Protein AF-A0A419KCP1-F1 (afdb_monomer)

Secondary structure (DSSP, 8-state):
-------TT---TTHHHHHHHHHHHHHTTSEEE-TTS-EEE-HHHHHHHHHS-HHHHHHHHHHIIIIIS-GGGGS-TT--S-HHHHHHTHHHHHHHHHHSPBT--EEHHHHHHHHHHHT--S-HHHHHHHHHHHHHHHSSHIIIIIHHHHHHTTSEEEE--TT--HHHHHTTTT--EEEE-HHHHHHHHHHHHTT-

Radius of gyration: 18.04 Å; Cα contacts (8 Å, |Δi|>4): 239; chains: 1; bounding box: 48×43×53 Å

Nearest PDB structures (foldseek):
  8zf0-assembly1_A  TM=4.324E-01  e=1.860E+00  Oryza sativa Japonica Group
  2r6t-assembly1_A  TM=1.951E-01  e=6.730E+00  Limosilactobacillus reuteri
  6m02-assembly1_A  TM=1.368E-01  e=2.405E+00  Homo sapiens

Mean predicted aligned error: 7.16 Å

pLDDT: mean 84.61, std 15.24, range [26.38, 98.38]

Structure (mmCIF, N/CA/C/O backbone):
data_AF-A0A419KCP1-F1
#
_entry.id   AF-A0A419KCP1-F1
#
loop_
_atom_site.group_PDB
_atom_site.id
_atom_site.type_symbol
_atom_site.label_atom_id
_atom_site.label_alt_id
_atom_site.label_comp_id
_atom_site.label_asym_id
_atom_site.label_entity_id
_atom_site.label_seq_id
_atom_site.pdbx_PDB_ins_code
_atom_site.Cartn_x
_atom_site.Cartn_y
_atom_site.Cartn_z
_atom_site.occupancy
_atom_site.B_iso_or_equiv
_atom_site.auth_seq_id
_atom_site.auth_comp_id
_atom_site.auth_asym_id
_atom_site.auth_atom_id
_atom_site.pdbx_PDB_model_num
ATOM 1 N N . SER A 1 1 ? -21.412 22.492 16.381 1.00 34.00 1 SER A N 1
ATOM 2 C CA . SER A 1 1 ? -21.544 22.179 14.945 1.00 34.00 1 SER A CA 1
ATOM 3 C C . SER A 1 1 ? -22.022 20.748 14.845 1.00 34.00 1 SER A C 1
ATOM 5 O O . SER A 1 1 ? -21.367 19.895 15.430 1.00 34.00 1 SER A O 1
ATOM 7 N N . SER A 1 2 ? -23.198 20.516 14.258 1.00 26.38 2 SER A N 1
ATOM 8 C CA . SER A 1 2 ? -23.849 19.196 14.213 1.00 26.38 2 SER A CA 1
ATOM 9 C C . SER A 1 2 ? -22.986 18.171 13.456 1.00 26.38 2 SER A C 1
ATOM 11 O O . SER A 1 2 ? -22.401 18.549 12.438 1.00 26.38 2 SER A O 1
ATOM 13 N N . PRO A 1 3 ? -22.872 16.915 13.920 1.00 42.62 3 PRO A N 1
ATOM 14 C CA . PRO A 1 3 ? -21.999 15.909 13.327 1.00 42.62 3 PRO A CA 1
ATOM 15 C C . PRO A 1 3 ? -22.723 15.111 12.236 1.00 42.62 3 PRO A C 1
ATOM 17 O O . PRO A 1 3 ? -22.854 13.910 12.372 1.00 42.62 3 PRO A O 1
ATOM 20 N N . GLU A 1 4 ? -23.225 15.735 11.172 1.00 49.91 4 GLU A N 1
ATOM 21 C CA . GLU A 1 4 ? -24.033 15.000 10.184 1.00 49.91 4 GLU A CA 1
ATOM 22 C C . GLU A 1 4 ? -24.077 15.742 8.844 1.00 49.91 4 GLU A C 1
ATOM 24 O O . GLU A 1 4 ? -24.856 16.664 8.656 1.00 49.91 4 GLU A O 1
ATOM 29 N N . GLU A 1 5 ? -23.156 15.372 7.953 1.00 30.38 5 GLU A N 1
ATOM 30 C CA . GLU A 1 5 ? -23.352 15.203 6.505 1.00 30.38 5 GLU A CA 1
ATOM 31 C C . GLU A 1 5 ? -21.981 14.862 5.905 1.00 30.38 5 GLU A C 1
ATOM 33 O O . GLU A 1 5 ? -21.154 15.728 5.599 1.00 30.38 5 GLU A O 1
ATOM 38 N N . LEU A 1 6 ? -21.706 13.562 5.766 1.00 36.88 6 LEU A N 1
ATOM 39 C CA . LEU A 1 6 ? -20.617 13.095 4.913 1.00 36.88 6 LEU A CA 1
ATOM 40 C C . LEU A 1 6 ? -20.992 13.465 3.474 1.00 36.88 6 LEU A C 1
ATOM 42 O O . LEU A 1 6 ? -21.770 12.768 2.826 1.00 36.88 6 LEU A O 1
ATOM 46 N N . LYS A 1 7 ? -20.469 14.597 2.990 1.00 34.53 7 LYS A N 1
ATOM 47 C CA . LYS A 1 7 ? -20.564 14.984 1.577 1.00 34.53 7 LYS A CA 1
ATOM 48 C C . LYS A 1 7 ? -20.107 13.800 0.721 1.00 34.53 7 LYS A C 1
ATOM 50 O O . LYS A 1 7 ? -19.030 13.259 0.966 1.00 34.53 7 LYS A O 1
ATOM 55 N N . SER A 1 8 ? -20.894 13.445 -0.297 1.00 40.50 8 SER A N 1
ATOM 56 C CA . SER A 1 8 ? -20.631 12.319 -1.213 1.00 40.50 8 SER A CA 1
ATOM 57 C C . SER A 1 8 ? -19.249 12.373 -1.876 1.00 40.50 8 SER A C 1
ATOM 59 O O . SER A 1 8 ? -18.709 11.345 -2.269 1.00 40.50 8 SER A O 1
ATOM 61 N N . THR A 1 9 ? -18.642 13.558 -1.940 1.00 39.66 9 T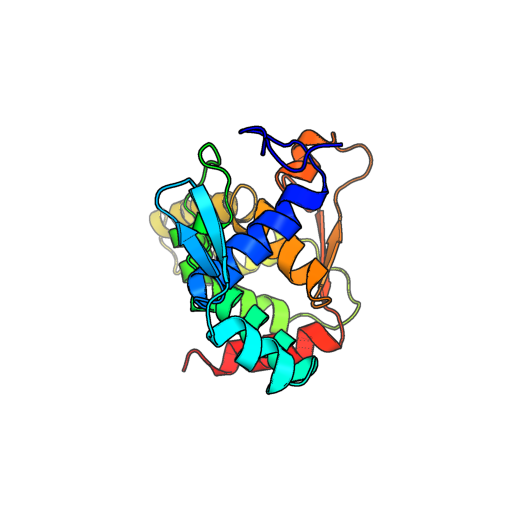HR A N 1
ATOM 62 C CA . THR A 1 9 ? -17.255 13.772 -2.355 1.00 39.66 9 THR A CA 1
ATOM 63 C C . THR A 1 9 ? -16.566 14.748 -1.403 1.00 39.66 9 THR A C 1
ATOM 65 O O . THR A 1 9 ? -16.497 15.958 -1.646 1.00 39.66 9 THR A O 1
ATOM 68 N N . ALA A 1 10 ? -16.050 14.235 -0.287 1.00 38.72 10 ALA A N 1
ATOM 69 C CA . ALA A 1 10 ? -15.116 14.967 0.556 1.00 38.72 10 ALA A CA 1
ATOM 70 C C . ALA A 1 10 ? -13.719 14.913 -0.088 1.00 38.72 10 ALA A C 1
ATOM 72 O O . ALA A 1 10 ? -12.958 13.969 0.111 1.00 38.72 10 ALA A O 1
ATOM 73 N N . ASN A 1 11 ? -13.383 15.945 -0.869 1.00 46.03 11 ASN A N 1
ATOM 74 C CA . ASN A 1 11 ? -12.023 16.231 -1.345 1.00 46.03 11 ASN A CA 1
ATOM 75 C C . ASN A 1 11 ? -11.106 16.602 -0.163 1.00 46.03 11 ASN A C 1
ATOM 77 O O . ASN A 1 11 ? -10.664 17.742 -0.031 1.00 46.03 11 ASN A O 1
ATOM 81 N N . GLN A 1 12 ? -10.854 15.648 0.729 1.00 49.72 12 GLN A N 1
ATOM 82 C CA . GLN A 1 12 ? -9.953 15.793 1.864 1.00 49.72 12 GLN A CA 1
ATOM 83 C C . GLN A 1 12 ? -8.651 15.032 1.571 1.00 49.72 12 GLN A C 1
ATOM 85 O O . GLN A 1 12 ? -8.713 13.898 1.092 1.00 49.72 12 GLN A O 1
ATOM 90 N N . PRO A 1 13 ? -7.467 15.602 1.852 1.00 44.34 13 PRO A N 1
ATOM 91 C CA . PRO A 1 13 ? -6.198 14.863 1.855 1.00 44.34 13 PRO A CA 1
ATOM 92 C C . PRO A 1 13 ? -6.270 13.583 2.708 1.00 44.34 13 PRO A C 1
ATOM 94 O O . PRO A 1 13 ? -5.709 12.555 2.335 1.00 44.34 13 PRO A O 1
ATOM 97 N N . ASP A 1 14 ? -7.069 13.621 3.780 1.00 55.56 14 ASP A N 1
ATOM 98 C CA . ASP A 1 14 ? -7.377 12.488 4.659 1.00 55.56 14 ASP A CA 1
ATOM 99 C C . ASP A 1 14 ? -8.274 11.420 4.020 1.00 55.56 14 ASP A C 1
ATOM 101 O O . ASP A 1 14 ? -8.412 10.334 4.576 1.00 55.56 14 ASP A O 1
ATOM 105 N N . SER A 1 15 ? -8.855 11.664 2.839 1.00 71.38 15 SER A N 1
ATOM 106 C CA . SER A 1 15 ? -9.753 10.706 2.177 1.00 71.38 15 SER A CA 1
ATOM 107 C C . SER A 1 15 ? -9.084 9.357 1.942 1.00 71.38 15 SER A C 1
ATOM 109 O O . SER A 1 15 ? -9.720 8.330 2.133 1.00 71.38 15 SER A O 1
ATOM 111 N N . ARG A 1 16 ? -7.788 9.311 1.602 1.00 78.19 16 ARG A N 1
ATOM 112 C CA . ARG A 1 16 ? -7.095 8.030 1.386 1.00 78.19 16 ARG A CA 1
ATOM 113 C C . ARG A 1 16 ? -6.933 7.234 2.674 1.00 78.19 16 ARG A C 1
ATOM 115 O O . ARG A 1 16 ? -7.189 6.036 2.672 1.00 78.19 16 ARG A O 1
ATOM 122 N N . VAL A 1 17 ? -6.530 7.895 3.758 1.00 83.19 17 VAL A N 1
ATOM 123 C CA . VAL A 1 17 ? -6.331 7.257 5.067 1.00 83.19 17 VAL A CA 1
ATOM 124 C C . VAL A 1 17 ? -7.679 6.837 5.654 1.00 83.19 17 VAL A C 1
ATOM 126 O O . VAL A 1 17 ? -7.831 5.702 6.099 1.00 83.19 17 VAL A O 1
ATOM 129 N N . ILE A 1 18 ? -8.687 7.708 5.576 1.00 83.81 18 ILE A N 1
ATOM 130 C CA . ILE A 1 18 ? -10.057 7.405 6.000 1.00 83.81 18 ILE A CA 1
ATOM 131 C C . ILE A 1 18 ? -10.617 6.232 5.191 1.00 83.81 18 ILE A C 1
ATOM 133 O O . ILE A 1 18 ? -11.138 5.294 5.784 1.00 83.81 18 ILE A O 1
ATOM 137 N N . HIS A 1 19 ? -10.478 6.233 3.861 1.00 84.81 19 HIS A N 1
ATOM 138 C CA . HIS A 1 19 ? -10.962 5.138 3.011 1.00 84.81 19 HIS A CA 1
ATOM 139 C C . HIS A 1 19 ? -10.213 3.833 3.281 1.00 84.81 19 HIS A C 1
ATOM 141 O O . HIS A 1 19 ? -10.837 2.772 3.278 1.00 84.81 19 HIS A O 1
ATOM 147 N N . LEU A 1 20 ? -8.902 3.893 3.534 1.00 90.12 20 LEU A N 1
ATOM 148 C CA . LEU A 1 20 ? -8.116 2.730 3.937 1.00 90.12 20 LEU A CA 1
ATOM 149 C C . LEU A 1 20 ? -8.708 2.128 5.214 1.00 90.12 20 LEU A C 1
ATOM 151 O O . LEU A 1 20 ? -9.163 0.989 5.193 1.00 90.12 20 LEU A O 1
ATOM 155 N N . PHE A 1 21 ? -8.795 2.898 6.300 1.00 89.94 21 PHE A N 1
ATOM 156 C CA . PHE A 1 21 ? -9.289 2.386 7.581 1.00 89.94 21 PHE A CA 1
ATOM 157 C C . PHE A 1 21 ? -10.772 2.027 7.579 1.00 89.94 21 PHE A C 1
ATOM 159 O O . PHE A 1 21 ? -11.163 1.087 8.270 1.00 89.94 21 PHE A O 1
ATOM 166 N N . TYR A 1 22 ? -11.590 2.721 6.790 1.00 90.62 22 TYR A N 1
ATOM 167 C CA . TYR A 1 22 ? -12.979 2.342 6.564 1.00 90.62 22 TYR A CA 1
ATOM 168 C C . TYR A 1 22 ? -13.055 0.939 5.954 1.00 90.62 22 TYR A C 1
ATOM 170 O O . TYR A 1 22 ? -13.720 0.062 6.502 1.00 90.62 22 TYR A O 1
ATOM 178 N N . ASN A 1 23 ? -12.331 0.693 4.860 1.00 92.56 23 ASN A N 1
ATOM 179 C CA . ASN A 1 23 ? -12.356 -0.606 4.193 1.00 92.56 23 ASN A CA 1
ATOM 180 C C . ASN A 1 23 ? -11.737 -1.707 5.060 1.00 92.56 23 ASN A C 1
ATOM 182 O O . ASN A 1 23 ? -12.345 -2.762 5.202 1.00 92.56 23 ASN A O 1
ATOM 186 N N . LEU A 1 24 ? -10.602 -1.451 5.720 1.00 95.00 24 LEU A N 1
ATOM 187 C CA . LEU A 1 24 ? -9.996 -2.419 6.641 1.00 95.00 24 LEU A CA 1
ATOM 188 C C . LEU A 1 24 ? -10.921 -2.739 7.817 1.00 95.00 24 LEU A C 1
ATOM 190 O O . LEU A 1 24 ? -11.121 -3.905 8.150 1.00 95.00 24 LEU A O 1
ATOM 194 N N . GLY A 1 25 ? -11.525 -1.716 8.425 1.00 93.56 25 GLY A N 1
ATOM 195 C CA . GLY A 1 25 ? -12.466 -1.893 9.526 1.00 93.56 25 GLY A CA 1
ATOM 196 C C . GLY A 1 25 ? -13.707 -2.675 9.107 1.00 93.56 25 GLY A C 1
ATOM 197 O O . GLY A 1 25 ? -14.177 -3.512 9.878 1.00 93.56 25 GLY A O 1
ATOM 198 N N . ARG A 1 26 ? -14.188 -2.475 7.876 1.00 92.75 26 ARG A N 1
ATOM 199 C CA . ARG A 1 26 ? -15.292 -3.248 7.302 1.00 92.75 26 ARG A CA 1
ATOM 200 C C . ARG A 1 26 ? -14.898 -4.705 7.043 1.00 92.75 26 ARG A C 1
ATOM 202 O O . ARG A 1 26 ? -15.634 -5.589 7.468 1.00 92.75 26 ARG A O 1
ATOM 209 N N . THR A 1 27 ? -13.742 -4.961 6.426 1.00 94.88 27 THR A N 1
ATOM 210 C CA . THR A 1 27 ? -13.215 -6.321 6.182 1.00 94.88 27 THR A CA 1
ATOM 211 C C . THR A 1 27 ? -13.034 -7.096 7.487 1.00 94.88 27 THR A C 1
ATOM 213 O O . THR A 1 27 ? -13.448 -8.246 7.600 1.00 94.88 27 THR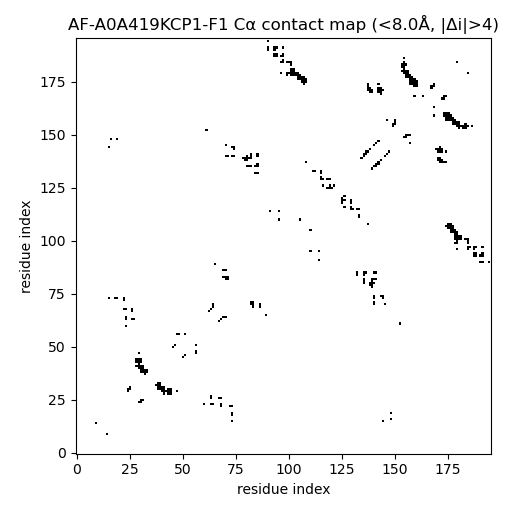 A O 1
ATOM 216 N N . LEU A 1 28 ? -12.481 -6.447 8.511 1.00 95.50 28 LEU A N 1
ATOM 217 C CA . LEU A 1 28 ? -12.257 -7.043 9.831 1.00 95.50 28 LEU A CA 1
ATOM 218 C C . LEU A 1 28 ? -13.546 -7.175 10.668 1.00 95.50 28 LEU A C 1
ATOM 220 O O . LEU A 1 28 ? -13.546 -7.816 11.728 1.00 95.50 28 LEU A O 1
ATOM 224 N N . GLY A 1 29 ? -14.647 -6.570 10.211 1.00 94.94 29 GLY A N 1
ATOM 225 C CA . GLY A 1 29 ? -15.916 -6.525 10.929 1.00 94.94 29 GLY A CA 1
ATOM 226 C C . GLY A 1 29 ? -15.836 -5.729 12.231 1.00 94.94 29 GLY A C 1
ATOM 227 O O . GLY A 1 29 ? -16.499 -6.091 13.200 1.00 94.94 29 GLY A O 1
ATOM 228 N N . LEU A 1 30 ? -15.006 -4.682 12.291 1.00 94.75 30 LEU A N 1
ATOM 229 C CA . LEU A 1 30 ? -14.882 -3.785 13.452 1.00 94.75 30 LEU A CA 1
ATOM 230 C C . LEU A 1 30 ? -16.103 -2.868 13.601 1.00 94.75 30 LEU A C 1
ATOM 232 O O . LEU A 1 30 ? -16.427 -2.430 14.703 1.00 94.75 30 LEU A O 1
ATOM 236 N N . PHE A 1 31 ? -16.791 -2.594 12.498 1.00 93.62 31 PHE A N 1
ATOM 237 C CA . PHE A 1 31 ? -18.059 -1.877 12.470 1.00 93.62 31 PHE A CA 1
ATOM 238 C C . PHE A 1 31 ? -18.977 -2.468 11.394 1.00 93.62 31 PHE A C 1
ATOM 240 O O . PHE A 1 31 ? -18.522 -3.170 10.487 1.00 93.62 31 PHE A O 1
ATOM 247 N N . ILE A 1 32 ? -20.261 -2.144 11.483 1.00 91.38 32 ILE A N 1
ATOM 248 C CA . ILE A 1 32 ? -21.263 -2.354 10.438 1.00 91.38 32 ILE A CA 1
ATOM 249 C C . ILE A 1 32 ? -21.850 -1.004 10.017 1.00 91.38 32 ILE A C 1
ATOM 251 O O . ILE A 1 32 ? -21.784 -0.023 10.759 1.00 91.38 32 ILE A O 1
ATOM 255 N N . VAL A 1 33 ? -22.399 -0.948 8.806 1.00 87.38 33 VAL A N 1
ATOM 256 C CA . VAL A 1 33 ? -23.203 0.190 8.352 1.00 87.38 33 VAL A CA 1
ATOM 257 C C . VAL A 1 33 ? -24.660 -0.192 8.569 1.00 87.38 33 VAL A C 1
ATOM 259 O O . VAL A 1 33 ? -25.116 -1.183 8.000 1.00 87.38 33 VAL A O 1
ATOM 262 N N . SER A 1 34 ? -25.355 0.552 9.424 1.00 86.38 34 SER A N 1
ATOM 263 C CA . SER A 1 34 ? -26.770 0.321 9.710 1.00 86.38 34 SER A CA 1
ATOM 264 C C . SER A 1 34 ? -27.643 0.630 8.491 1.00 86.38 34 SER A C 1
ATOM 266 O O . SER A 1 34 ? -27.220 1.305 7.548 1.00 86.38 34 SER A O 1
ATOM 268 N N . GLU A 1 35 ? -28.912 0.228 8.546 1.00 85.19 35 GLU A N 1
ATOM 269 C CA . GLU A 1 35 ? -29.916 0.598 7.537 1.00 85.19 35 GLU A CA 1
ATOM 270 C C . GLU A 1 35 ? -30.103 2.121 7.400 1.00 85.19 35 GLU A C 1
ATOM 272 O O . GLU A 1 35 ? -30.586 2.603 6.378 1.00 85.19 35 GLU A O 1
ATOM 277 N N . ARG A 1 36 ? -29.693 2.898 8.412 1.00 88.69 36 ARG A N 1
ATOM 278 C CA . ARG A 1 36 ? -29.745 4.368 8.417 1.00 88.69 36 ARG A CA 1
ATOM 279 C C . ARG A 1 36 ? -28.453 5.018 7.916 1.00 88.69 36 ARG A C 1
ATOM 281 O O . ARG A 1 36 ? -28.281 6.220 8.088 1.00 88.69 36 ARG A O 1
ATOM 288 N N . ASN A 1 37 ? -27.541 4.246 7.319 1.00 79.44 37 ASN A N 1
ATOM 289 C CA . ASN A 1 37 ? -26.208 4.690 6.897 1.00 79.44 37 ASN A CA 1
ATOM 290 C C . ASN A 1 37 ? -25.341 5.246 8.042 1.00 79.44 37 ASN A C 1
ATOM 292 O O . ASN A 1 37 ? -24.468 6.084 7.818 1.00 79.44 37 ASN A O 1
ATOM 296 N N . THR A 1 38 ? -25.548 4.765 9.270 1.00 84.00 38 THR A N 1
ATOM 297 C CA . THR A 1 38 ? -24.703 5.116 10.421 1.00 84.00 38 THR A CA 1
ATOM 298 C C . THR A 1 38 ? -23.673 4.025 10.688 1.00 84.00 38 THR A C 1
ATOM 300 O O . THR A 1 38 ? -23.929 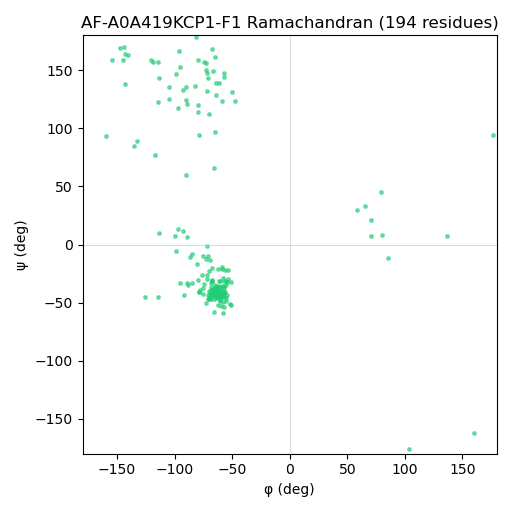2.842 10.465 1.00 84.00 38 THR A O 1
ATOM 303 N N . LEU A 1 39 ? -22.493 4.421 11.168 1.00 87.12 39 LEU A N 1
ATOM 304 C CA . LEU A 1 39 ? -21.463 3.481 11.606 1.00 87.12 39 LEU A CA 1
ATOM 305 C C . LEU A 1 39 ? -21.790 2.970 13.007 1.00 87.12 39 LEU A C 1
ATOM 307 O O . LEU A 1 39 ? -21.831 3.749 13.959 1.00 87.12 39 LEU A O 1
ATOM 311 N N . GLU A 1 40 ? -21.970 1.661 13.138 1.00 92.19 40 GLU A N 1
ATOM 312 C CA . GLU A 1 40 ? -22.183 0.992 14.420 1.00 92.19 40 GLU A CA 1
ATOM 313 C C . GLU A 1 40 ? -21.003 0.070 14.713 1.00 92.19 40 GLU A C 1
ATOM 315 O O . GLU A 1 40 ? -20.660 -0.807 13.920 1.00 92.19 40 GLU A O 1
ATOM 320 N N . VAL A 1 41 ? -20.341 0.281 15.849 1.00 91.75 41 VAL A N 1
ATOM 321 C CA . VAL A 1 41 ? -19.201 -0.546 16.252 1.00 91.75 41 VAL A CA 1
ATOM 322 C C . VAL A 1 41 ? -19.650 -1.946 16.657 1.00 91.75 41 VAL A C 1
ATOM 324 O O . VAL A 1 41 ? -20.683 -2.124 17.299 1.00 91.75 41 VAL A O 1
ATOM 327 N N . THR A 1 42 ? -18.846 -2.951 16.325 1.00 93.06 42 THR A N 1
ATOM 328 C CA . THR A 1 42 ? -19.088 -4.329 16.766 1.00 93.06 42 THR A CA 1
ATOM 329 C C . THR A 1 42 ? -18.281 -4.643 18.024 1.00 93.06 42 THR A C 1
ATOM 331 O O . THR A 1 42 ? -17.308 -3.966 18.348 1.00 93.06 42 THR A O 1
ATOM 334 N N . GLN A 1 43 ? -18.594 -5.750 18.700 1.00 92.81 43 GLN A N 1
ATOM 335 C CA . GLN A 1 43 ? -17.754 -6.249 19.799 1.00 92.81 43 GLN A CA 1
ATOM 336 C C . GLN A 1 43 ? -16.305 -6.549 19.367 1.00 92.81 43 GLN A C 1
ATOM 338 O O . GLN A 1 43 ? -15.400 -6.548 20.202 1.00 92.81 43 GLN A O 1
ATOM 343 N N . ARG A 1 44 ? -16.049 -6.762 18.066 1.00 93.25 44 ARG A N 1
ATOM 344 C CA . ARG A 1 44 ? -14.693 -7.010 17.560 1.00 93.25 44 ARG A CA 1
ATOM 345 C C . ARG A 1 44 ? -13.791 -5.790 17.687 1.00 93.25 44 ARG A C 1
ATOM 347 O O . ARG A 1 44 ? -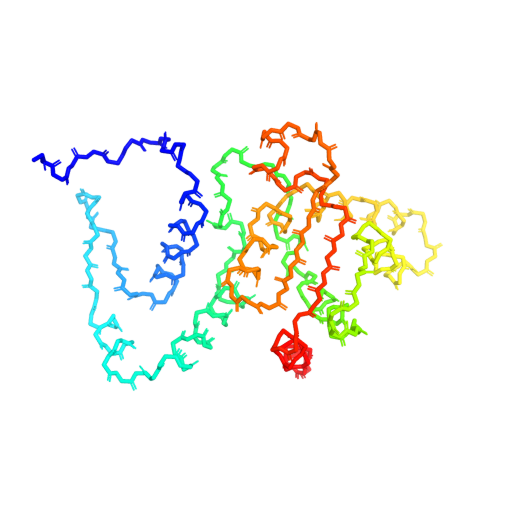12.598 -5.984 17.898 1.00 93.25 44 ARG A O 1
ATOM 354 N N . ILE A 1 45 ? -14.316 -4.560 17.614 1.00 93.31 45 ILE A N 1
ATOM 355 C CA . ILE A 1 45 ? -13.471 -3.369 17.814 1.00 93.31 45 ILE A CA 1
ATOM 356 C C . ILE A 1 45 ? -12.921 -3.306 19.237 1.00 93.31 45 ILE A C 1
ATOM 358 O O . ILE A 1 45 ? -11.786 -2.885 19.445 1.00 93.31 45 ILE A O 1
ATOM 362 N N . GLU A 1 46 ? -13.713 -3.753 20.211 1.00 91.31 46 GLU A N 1
ATOM 363 C CA . GLU A 1 46 ? -13.309 -3.769 21.611 1.00 91.31 46 GLU A CA 1
ATOM 364 C C . GLU A 1 46 ? -12.219 -4.811 21.842 1.00 91.31 46 GLU A C 1
ATOM 366 O O . GLU A 1 46 ? -11.219 -4.499 22.482 1.00 91.31 46 GLU A O 1
ATOM 371 N N . LEU A 1 47 ? -12.359 -6.005 21.259 1.00 92.00 47 LEU A N 1
ATOM 372 C CA . LEU A 1 47 ? -11.312 -7.031 21.282 1.00 92.00 47 LEU A CA 1
ATOM 373 C C . LEU A 1 47 ? -10.037 -6.542 20.586 1.00 92.00 47 LEU A C 1
ATOM 375 O O . LEU A 1 47 ? -8.949 -6.639 21.148 1.00 92.00 47 LEU A O 1
ATOM 379 N N . PHE A 1 48 ? -10.170 -5.940 19.403 1.00 93.88 48 PHE A N 1
ATOM 380 C CA . PHE A 1 48 ? -9.044 -5.374 18.664 1.00 93.88 48 PHE A CA 1
ATOM 381 C C . PHE A 1 48 ? -8.284 -4.333 19.498 1.00 93.88 48 PHE A C 1
ATOM 383 O O . PHE A 1 48 ? -7.060 -4.369 19.558 1.00 93.88 48 PHE A O 1
ATOM 390 N N . LYS A 1 49 ? -8.993 -3.429 20.187 1.00 93.06 49 LYS A N 1
ATOM 391 C CA . LYS A 1 49 ? -8.370 -2.357 20.978 1.00 93.06 49 LYS A CA 1
ATOM 392 C C . LYS A 1 49 ? -7.831 -2.814 22.332 1.00 93.06 49 LYS A C 1
ATOM 394 O O . LYS A 1 49 ? -6.803 -2.302 22.764 1.00 93.06 49 LYS A O 1
ATOM 399 N N . LYS A 1 50 ? -8.542 -3.704 23.031 1.00 93.06 50 LYS A N 1
ATOM 400 C CA . LYS A 1 50 ? -8.214 -4.102 24.412 1.00 93.06 50 LYS A CA 1
ATOM 401 C C . LYS A 1 50 ? -7.260 -5.285 24.482 1.00 93.06 50 LYS A C 1
ATOM 403 O O . LYS A 1 50 ? -6.479 -5.360 25.424 1.00 93.06 50 LYS A O 1
ATOM 408 N N . THR A 1 51 ? -7.352 -6.213 23.533 1.00 93.06 51 THR A N 1
ATOM 409 C CA . THR A 1 51 ? -6.601 -7.474 23.579 1.00 93.06 51 THR A CA 1
ATOM 410 C C . THR A 1 51 ? -5.304 -7.398 22.787 1.00 93.06 51 THR A C 1
ATOM 412 O O . THR A 1 51 ? -4.327 -8.016 23.192 1.00 93.06 51 THR A O 1
ATOM 415 N N . LEU A 1 52 ? -5.271 -6.641 21.687 1.00 95.88 52 LEU A N 1
ATOM 416 C CA . LEU A 1 52 ? -4.084 -6.549 20.841 1.00 95.88 52 LEU A CA 1
ATOM 417 C C . LEU A 1 52 ? -3.203 -5.371 21.253 1.00 95.88 52 LEU A C 1
ATOM 419 O O . LEU A 1 52 ? -3.670 -4.236 21.385 1.00 95.88 52 LEU A O 1
ATOM 423 N N . SER A 1 53 ? -1.905 -5.626 21.373 1.00 96.44 53 SER A N 1
ATOM 424 C CA . SER A 1 53 ? -0.887 -4.582 21.457 1.00 96.44 53 SER A CA 1
ATOM 425 C C . SER A 1 53 ? -0.822 -3.765 20.157 1.00 96.44 53 SER A C 1
ATOM 427 O O . SER A 1 53 ? -1.226 -4.252 19.098 1.00 96.44 53 SER A O 1
ATOM 429 N N . PRO A 1 54 ? -0.235 -2.554 20.163 1.00 94.31 54 PRO A N 1
ATOM 430 C CA . PRO A 1 54 ? -0.085 -1.757 18.942 1.00 94.31 54 PRO A CA 1
ATOM 431 C C . PRO A 1 54 ? 0.631 -2.491 17.796 1.00 94.31 54 PRO A C 1
ATOM 433 O O . PRO A 1 54 ? 0.310 -2.281 16.630 1.00 94.31 54 PRO A O 1
ATOM 436 N N . LYS A 1 55 ? 1.580 -3.383 18.116 1.00 93.25 55 LYS A N 1
ATOM 437 C CA . LYS A 1 55 ? 2.282 -4.200 17.114 1.00 93.25 55 LYS A CA 1
ATOM 438 C C . LYS A 1 55 ? 1.361 -5.244 16.485 1.00 93.25 55 LYS A C 1
ATOM 440 O O . LYS A 1 55 ? 1.402 -5.438 15.278 1.00 93.25 55 LYS A O 1
ATOM 445 N N . GLU A 1 56 ? 0.524 -5.897 17.282 1.00 95.12 56 GLU A N 1
ATOM 446 C CA . GLU A 1 56 ? -0.444 -6.878 16.778 1.00 95.12 56 GLU A CA 1
ATOM 447 C C . GLU A 1 56 ? -1.558 -6.195 15.983 1.00 95.12 56 GLU A C 1
ATOM 449 O O . GLU A 1 56 ? -1.923 -6.675 14.915 1.00 95.12 56 GLU A O 1
ATOM 454 N N . GLN A 1 57 ? -2.034 -5.032 16.439 1.00 95.56 57 GLN A N 1
ATOM 455 C CA . GLN A 1 57 ? -2.979 -4.203 15.684 1.00 95.56 57 GLN A CA 1
ATOM 456 C C . GLN A 1 57 ? -2.412 -3.831 14.312 1.00 95.56 57 GLN A C 1
ATOM 458 O O . GLN A 1 57 ? -3.106 -3.963 13.306 1.00 95.56 57 GLN A O 1
ATOM 463 N N . PHE A 1 58 ? -1.141 -3.419 14.261 1.00 94.94 58 PHE A N 1
ATOM 464 C CA . PHE A 1 58 ? -0.441 -3.151 13.008 1.00 94.94 58 PHE A CA 1
ATOM 465 C C . PHE A 1 58 ? -0.422 -4.382 12.094 1.00 94.94 58 PHE A C 1
ATOM 467 O O . PHE A 1 58 ? -0.792 -4.268 10.929 1.00 94.94 58 PHE A O 1
ATOM 474 N N . VAL A 1 59 ? -0.029 -5.552 12.611 1.00 94.12 59 VAL A N 1
ATOM 475 C CA . VAL A 1 59 ? 0.044 -6.788 11.814 1.00 94.12 59 VAL A CA 1
ATOM 476 C C . VAL A 1 59 ? -1.329 -7.170 11.268 1.00 94.12 59 VAL A C 1
ATOM 478 O O . VAL A 1 59 ? -1.435 -7.474 10.086 1.00 94.12 59 VAL A O 1
ATOM 481 N N . VAL A 1 60 ? -2.380 -7.095 12.087 1.00 95.75 60 VAL A N 1
ATOM 482 C CA . VAL A 1 60 ? -3.757 -7.387 11.658 1.00 95.75 60 VAL A CA 1
ATOM 483 C C . VAL A 1 60 ? -4.218 -6.419 10.569 1.00 95.75 60 VAL A C 1
ATOM 485 O O . VAL A 1 60 ? -4.821 -6.845 9.590 1.00 95.75 60 VAL A O 1
ATOM 488 N N . LEU A 1 61 ? -3.928 -5.124 10.705 1.00 96.25 61 LEU A N 1
ATOM 489 C CA . LEU A 1 61 ? -4.292 -4.125 9.697 1.00 96.25 61 LEU A CA 1
ATOM 490 C C . LEU A 1 61 ? -3.518 -4.316 8.390 1.00 96.25 61 LEU A C 1
ATOM 492 O O . LEU A 1 61 ? -4.103 -4.196 7.314 1.00 96.25 61 LEU A O 1
ATOM 496 N N . LEU A 1 62 ? -2.223 -4.620 8.480 1.00 96.06 62 LEU A N 1
ATOM 497 C CA . LEU A 1 62 ? -1.383 -4.873 7.317 1.00 96.06 62 LEU A CA 1
ATOM 498 C C . LEU A 1 62 ? -1.826 -6.141 6.580 1.00 96.06 62 LEU A C 1
ATOM 500 O O . LEU A 1 62 ? -1.982 -6.110 5.364 1.00 96.06 62 LEU A O 1
ATOM 504 N N . ASP A 1 63 ? -2.064 -7.233 7.305 1.00 95.06 63 ASP A N 1
ATOM 505 C CA . ASP A 1 63 ? -2.537 -8.497 6.735 1.00 95.06 63 ASP A CA 1
ATOM 506 C C . ASP A 1 63 ? -3.931 -8.330 6.111 1.00 95.06 63 ASP A C 1
ATOM 508 O O . ASP A 1 63 ? -4.156 -8.745 4.975 1.00 95.06 63 ASP A O 1
ATOM 512 N N . ALA A 1 64 ? -4.828 -7.591 6.774 1.00 95.94 64 ALA A N 1
ATOM 513 C CA . ALA A 1 64 ? -6.133 -7.256 6.214 1.00 95.94 64 ALA A CA 1
ATOM 514 C C . ALA A 1 64 ? -6.038 -6.415 4.933 1.00 95.94 64 ALA A C 1
ATOM 516 O O . ALA A 1 64 ? -6.855 -6.586 4.029 1.00 95.94 64 ALA A O 1
ATOM 517 N N . MET A 1 65 ? -5.068 -5.501 4.839 1.00 95.56 65 MET A N 1
ATOM 518 C CA . MET A 1 65 ? -4.832 -4.714 3.626 1.00 95.56 65 MET A CA 1
ATOM 519 C C . MET A 1 65 ? -4.244 -5.571 2.505 1.00 95.56 65 MET A C 1
ATOM 521 O O . MET A 1 65 ? -4.640 -5.426 1.349 1.00 95.56 65 MET A O 1
ATOM 525 N N . TRP A 1 66 ? -3.271 -6.419 2.837 1.00 95.00 66 TRP A N 1
ATOM 526 C CA . TRP A 1 66 ? -2.492 -7.158 1.852 1.00 95.00 66 TRP A CA 1
ATOM 527 C C . TRP A 1 66 ? -3.246 -8.371 1.301 1.00 95.00 66 TRP A C 1
ATOM 529 O O . TRP A 1 66 ? -3.209 -8.607 0.095 1.00 95.00 66 TRP A O 1
ATOM 539 N N . ASN A 1 67 ? -3.955 -9.102 2.165 1.00 92.88 67 ASN A N 1
ATOM 540 C CA . ASN A 1 67 ? -4.512 -10.420 1.852 1.00 92.88 67 ASN A CA 1
ATOM 541 C C . ASN A 1 67 ? -6.047 -10.450 1.840 1.00 92.88 67 ASN A C 1
ATOM 543 O O . ASN A 1 67 ? -6.636 -10.997 0.911 1.00 92.88 67 ASN A O 1
ATOM 547 N N . GLU A 1 68 ? -6.700 -9.848 2.836 1.00 94.19 68 GLU A N 1
ATOM 548 C CA . GLU A 1 68 ? -8.149 -10.037 3.041 1.00 94.19 68 GLU A CA 1
ATOM 549 C C . GLU A 1 68 ? -9.014 -9.038 2.260 1.00 94.19 68 GLU A C 1
ATOM 551 O O . GLU A 1 68 ? -10.106 -9.356 1.784 1.00 94.19 68 GLU A O 1
ATOM 556 N N . THR A 1 69 ? -8.543 -7.799 2.117 1.00 94.31 69 THR A N 1
ATOM 557 C CA . THR A 1 69 ? -9.294 -6.741 1.437 1.00 94.31 69 THR A CA 1
ATOM 558 C C . THR A 1 69 ? -8.951 -6.739 -0.043 1.00 94.31 69 THR A C 1
ATOM 560 O O . THR A 1 69 ? -7.795 -6.575 -0.429 1.00 94.31 69 THR A O 1
ATOM 563 N N . ARG A 1 70 ? -9.970 -6.852 -0.902 1.00 92.56 70 ARG A N 1
ATOM 564 C CA . ARG A 1 70 ? -9.792 -6.622 -2.342 1.00 92.56 70 ARG A CA 1
ATOM 565 C C . ARG A 1 70 ? -9.274 -5.207 -2.559 1.00 92.56 70 ARG A C 1
ATOM 567 O O . ARG A 1 70 ? -9.943 -4.255 -2.166 1.00 92.56 70 ARG A O 1
ATOM 574 N N . TRP A 1 71 ? -8.135 -5.054 -3.225 1.00 92.00 71 TRP A N 1
ATOM 575 C CA . TRP A 1 71 ? -7.489 -3.756 -3.410 1.00 92.00 71 TRP A CA 1
ATOM 576 C C . TRP A 1 71 ? -8.412 -2.753 -4.102 1.00 92.00 71 TRP A C 1
ATOM 578 O O . TRP A 1 71 ? -8.453 -1.587 -3.715 1.00 92.00 71 TRP A O 1
ATOM 588 N N . GLY A 1 72 ? -9.238 -3.212 -5.047 1.00 89.50 72 GLY A N 1
ATOM 589 C CA . GLY A 1 72 ? -10.250 -2.381 -5.706 1.00 89.50 72 GLY A CA 1
ATOM 590 C C . GLY A 1 72 ? -11.242 -1.700 -4.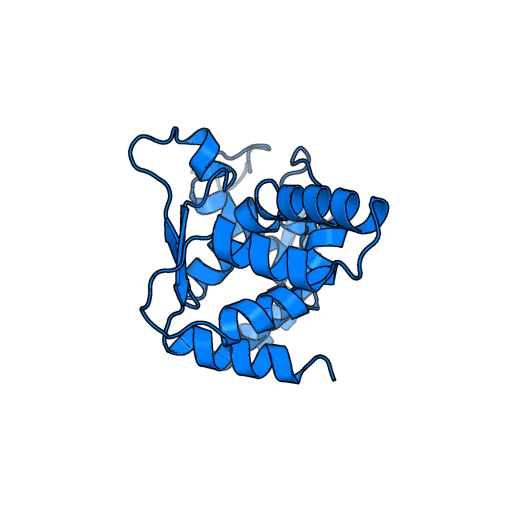751 1.00 89.50 72 GLY A C 1
ATOM 591 O O . GLY A 1 72 ? -11.782 -0.661 -5.102 1.00 89.50 72 GLY A O 1
ATOM 592 N N . ALA A 1 73 ? -11.439 -2.205 -3.527 1.00 89.44 73 ALA A N 1
ATOM 593 C CA . ALA A 1 73 ? -12.276 -1.548 -2.517 1.00 89.44 73 ALA A CA 1
ATOM 594 C C . ALA A 1 73 ? -11.676 -0.224 -2.002 1.00 89.44 73 ALA A C 1
ATOM 596 O O . ALA A 1 73 ? -12.397 0.620 -1.470 1.00 89.44 73 ALA A O 1
ATOM 597 N N . PHE A 1 74 ? -10.364 -0.018 -2.161 1.00 88.50 74 PHE A N 1
ATOM 598 C CA . PHE A 1 74 ? -9.699 1.227 -1.772 1.00 88.50 74 PHE A CA 1
ATOM 599 C C . PHE A 1 74 ? -9.859 2.348 -2.805 1.00 88.50 74 PHE A C 1
ATOM 601 O O . PHE A 1 74 ? -9.592 3.508 -2.476 1.00 88.50 74 PHE A O 1
ATOM 608 N N . LEU A 1 75 ? -10.255 2.014 -4.035 1.00 83.06 75 LEU A N 1
ATOM 609 C CA . LEU A 1 75 ? -10.471 2.974 -5.110 1.00 83.06 75 LEU A CA 1
ATOM 610 C C . LEU A 1 75 ? -11.762 3.776 -4.908 1.00 83.06 75 LEU A C 1
ATOM 612 O O . LEU A 1 75 ? -12.690 3.347 -4.220 1.00 83.06 75 LEU A O 1
ATOM 616 N N . ALA A 1 76 ? -11.822 4.959 -5.518 1.00 74.50 76 ALA A N 1
ATOM 617 C CA . ALA A 1 76 ? -13.089 5.664 -5.664 1.00 74.50 76 ALA A CA 1
ATOM 618 C C . ALA A 1 76 ? -13.955 4.960 -6.734 1.00 74.50 76 ALA A C 1
ATOM 620 O O . ALA A 1 76 ? -13.397 4.305 -7.616 1.00 74.50 76 ALA A O 1
ATOM 621 N N . PRO A 1 77 ? -15.295 5.107 -6.703 1.00 65.19 77 PRO A N 1
ATOM 622 C CA . PRO A 1 77 ? -16.192 4.469 -7.674 1.00 65.19 77 PRO A CA 1
ATOM 623 C C . PRO A 1 77 ? -15.853 4.741 -9.149 1.00 65.19 77 PRO A C 1
ATOM 625 O O . PRO A 1 77 ? -16.086 3.878 -9.987 1.00 65.19 77 PRO A O 1
ATOM 628 N N . ASP A 1 78 ? -15.264 5.902 -9.449 1.00 65.56 78 ASP A N 1
ATOM 629 C CA . ASP A 1 78 ? -14.921 6.331 -10.813 1.00 65.56 78 ASP A CA 1
ATOM 630 C C . ASP A 1 78 ? -13.435 6.118 -11.171 1.00 65.56 78 ASP A C 1
ATOM 632 O O . ASP A 1 78 ? -12.963 6.586 -12.210 1.00 65.56 78 ASP A O 1
ATOM 636 N N . SER A 1 79 ? -12.662 5.445 -10.314 1.00 70.88 79 SER A N 1
ATOM 637 C CA . SER A 1 79 ? -11.257 5.142 -10.596 1.00 70.88 79 SER A CA 1
ATOM 638 C C . SER A 1 79 ? -11.142 4.060 -11.679 1.00 70.88 79 SER A C 1
ATOM 640 O O . SER A 1 79 ? -11.787 3.016 -11.610 1.00 70.88 79 SER A O 1
ATOM 642 N N . GLY A 1 80 ? -10.286 4.299 -12.676 1.00 68.75 80 GLY A N 1
ATOM 643 C CA . GLY A 1 80 ? -10.002 3.341 -13.750 1.00 68.75 80 GLY A CA 1
ATOM 644 C C . GLY A 1 80 ? -8.991 2.246 -13.371 1.00 68.75 80 GLY A C 1
ATOM 645 O O . GLY A 1 80 ? -8.429 2.242 -12.277 1.00 68.75 80 GLY A O 1
ATOM 646 N N . GLY A 1 81 ? -8.732 1.342 -14.322 1.00 77.44 81 GLY A N 1
ATOM 647 C CA . GLY A 1 81 ? -7.739 0.261 -14.220 1.00 77.44 81 GLY A CA 1
ATOM 648 C C . GLY A 1 81 ? -8.337 -1.127 -13.957 1.00 77.44 81 GLY A C 1
ATOM 649 O O . GLY A 1 81 ? -9.559 -1.308 -13.943 1.00 77.44 81 GLY A O 1
ATOM 650 N N . ARG A 1 82 ? -7.461 -2.121 -13.775 1.00 85.25 82 ARG A N 1
ATOM 651 C CA . ARG A 1 82 ? -7.807 -3.515 -13.434 1.00 85.25 82 ARG A CA 1
ATOM 652 C C . ARG A 1 82 ? -7.230 -3.893 -12.060 1.00 85.25 82 ARG A C 1
ATOM 654 O O . ARG A 1 82 ? -6.195 -4.560 -11.981 1.00 85.25 82 ARG A O 1
ATOM 661 N N . PRO A 1 83 ? -7.845 -3.448 -10.944 1.00 88.12 83 PRO A N 1
ATOM 662 C CA . PRO A 1 83 ? -7.302 -3.664 -9.599 1.00 88.12 83 PRO A CA 1
ATOM 663 C C . PRO A 1 83 ? -7.086 -5.143 -9.245 1.00 88.12 83 PRO A C 1
ATOM 665 O O . PRO A 1 83 ? -6.185 -5.465 -8.473 1.00 88.12 83 PRO A O 1
ATOM 668 N N . GLU A 1 84 ? -7.880 -6.042 -9.819 1.00 89.38 84 GLU A N 1
ATOM 669 C CA . GLU A 1 84 ? -7.736 -7.489 -9.688 1.00 89.38 84 GLU A CA 1
ATOM 670 C C . GLU A 1 84 ? -6.423 -8.018 -10.279 1.00 89.38 84 GLU A C 1
ATOM 672 O O . GLU A 1 84 ? -5.809 -8.899 -9.678 1.00 89.38 84 GLU A O 1
ATOM 677 N N . ARG A 1 85 ? -5.952 -7.452 -11.401 1.00 87.75 85 ARG A N 1
ATOM 678 C CA . ARG A 1 85 ? -4.672 -7.831 -12.019 1.00 87.75 85 ARG A CA 1
ATOM 679 C C . ARG A 1 85 ? -3.500 -7.370 -11.160 1.00 87.75 85 ARG A C 1
ATOM 681 O O . ARG A 1 85 ? -2.618 -8.164 -10.853 1.00 87.75 85 ARG A O 1
ATOM 688 N N . ALA A 1 86 ? -3.546 -6.124 -10.686 1.00 88.44 86 ALA A N 1
ATOM 689 C CA . ALA A 1 86 ? -2.532 -5.596 -9.775 1.00 88.44 86 ALA A CA 1
ATOM 690 C C . ALA A 1 86 ? -2.462 -6.395 -8.459 1.00 88.44 86 ALA A C 1
ATOM 692 O O . ALA A 1 86 ? -1.376 -6.701 -7.973 1.00 88.44 86 ALA A O 1
ATOM 693 N N . GLN A 1 87 ? -3.611 -6.784 -7.893 1.00 91.50 87 GLN A N 1
ATOM 694 C CA . GLN A 1 87 ? -3.655 -7.595 -6.672 1.00 91.50 87 GLN A CA 1
ATOM 695 C C . GLN A 1 87 ? -3.146 -9.030 -6.886 1.00 91.50 87 GLN A C 1
ATOM 697 O O . GLN A 1 87 ? -2.558 -9.609 -5.965 1.00 91.50 87 GLN A O 1
ATOM 702 N N . ALA A 1 88 ? -3.355 -9.617 -8.069 1.00 89.94 88 ALA A N 1
ATOM 703 C CA . ALA A 1 88 ? -2.830 -10.944 -8.397 1.00 89.94 88 ALA A CA 1
ATOM 704 C C . ALA A 1 88 ? -1.292 -10.985 -8.327 1.00 89.94 88 ALA A C 1
ATOM 706 O O . ALA A 1 88 ? -0.737 -11.991 -7.906 1.00 89.94 88 ALA A O 1
ATOM 707 N N . MET A 1 89 ? -0.635 -9.863 -8.627 1.00 88.00 89 MET A N 1
ATOM 708 C CA . MET A 1 89 ? 0.822 -9.691 -8.591 1.00 88.00 89 MET A CA 1
ATOM 709 C C . MET A 1 89 ? 1.398 -9.238 -7.245 1.00 88.00 89 MET A C 1
ATOM 711 O O . MET A 1 89 ? 2.584 -8.925 -7.150 1.00 88.00 89 MET A O 1
ATOM 715 N N . ARG A 1 90 ? 0.595 -9.151 -6.178 1.00 91.38 90 ARG A N 1
ATOM 716 C CA . ARG A 1 90 ? 1.091 -8.659 -4.876 1.00 91.38 90 ARG A CA 1
ATOM 717 C C . ARG A 1 90 ? 2.308 -9.448 -4.367 1.00 91.38 90 ARG A C 1
ATOM 719 O O . ARG A 1 90 ? 3.175 -8.868 -3.725 1.00 91.38 90 ARG A O 1
ATOM 726 N N . GLY A 1 91 ? 2.392 -10.731 -4.698 1.00 91.69 91 GLY A N 1
ATOM 727 C CA . GLY A 1 91 ? 3.530 -11.595 -4.423 1.00 91.69 91 GLY A CA 1
ATOM 728 C C . GLY A 1 91 ? 4.824 -11.181 -5.098 1.00 91.69 91 GLY A C 1
ATOM 729 O O . GLY A 1 91 ? 5.853 -10.994 -4.450 1.00 91.69 91 GLY A O 1
ATOM 730 N N . ASP A 1 92 ? 4.753 -10.976 -6.411 1.00 91.00 92 ASP A N 1
ATOM 731 C CA . ASP A 1 92 ? 5.846 -10.452 -7.231 1.00 91.00 92 ASP A CA 1
ATOM 732 C C . ASP A 1 92 ? 6.320 -9.087 -6.718 1.00 91.00 92 ASP A C 1
ATOM 734 O O . ASP A 1 92 ? 7.517 -8.840 -6.597 1.00 91.00 92 ASP A O 1
ATOM 738 N N . VAL A 1 93 ? 5.384 -8.226 -6.314 1.00 91.62 93 VAL A N 1
ATOM 739 C CA . VAL A 1 93 ? 5.695 -6.926 -5.706 1.00 91.62 93 VAL A CA 1
ATOM 740 C C . VAL A 1 93 ? 6.384 -7.082 -4.351 1.00 91.62 93 VAL A C 1
ATOM 742 O O . VAL A 1 93 ? 7.346 -6.368 -4.066 1.00 91.62 93 VAL A O 1
ATOM 745 N N . ALA A 1 94 ? 5.911 -7.998 -3.500 1.00 94.62 94 ALA A N 1
ATOM 746 C CA . ALA A 1 94 ? 6.569 -8.282 -2.228 1.00 94.62 94 ALA A CA 1
ATOM 747 C C . ALA A 1 94 ? 8.000 -8.778 -2.463 1.00 94.62 94 ALA A C 1
ATOM 749 O O . ALA A 1 94 ? 8.906 -8.320 -1.772 1.00 94.62 94 ALA A O 1
ATOM 750 N N . ARG A 1 95 ? 8.214 -9.639 -3.469 1.00 94.44 95 ARG A N 1
ATOM 751 C CA . ARG A 1 95 ? 9.546 -10.102 -3.885 1.00 94.44 95 ARG A CA 1
ATOM 752 C C . ARG A 1 95 ? 10.425 -8.959 -4.371 1.00 94.44 95 ARG A C 1
ATOM 754 O O . ARG A 1 95 ? 11.563 -8.862 -3.921 1.00 94.44 95 ARG A O 1
ATOM 761 N N . LEU A 1 96 ? 9.893 -8.069 -5.206 1.00 94.00 96 LEU A N 1
ATOM 762 C CA . LEU A 1 96 ? 10.606 -6.879 -5.667 1.00 94.00 96 LEU A CA 1
ATOM 763 C C . LEU A 1 96 ? 11.066 -6.020 -4.480 1.00 94.00 96 LEU A C 1
ATOM 765 O O . LEU A 1 96 ? 12.253 -5.743 -4.329 1.00 94.00 96 LEU A O 1
ATOM 769 N N . PHE A 1 97 ? 10.149 -5.656 -3.581 1.00 95.88 97 PHE A N 1
ATOM 770 C CA . PHE A 1 97 ? 10.480 -4.823 -2.420 1.00 95.88 97 PHE A CA 1
ATOM 771 C C . PHE A 1 97 ? 11.380 -5.530 -1.399 1.00 95.88 97 PHE A C 1
ATOM 773 O O . PHE A 1 97 ? 12.200 -4.874 -0.755 1.00 95.88 97 PHE A O 1
ATOM 780 N N . ALA A 1 98 ? 11.265 -6.852 -1.265 1.00 95.56 98 A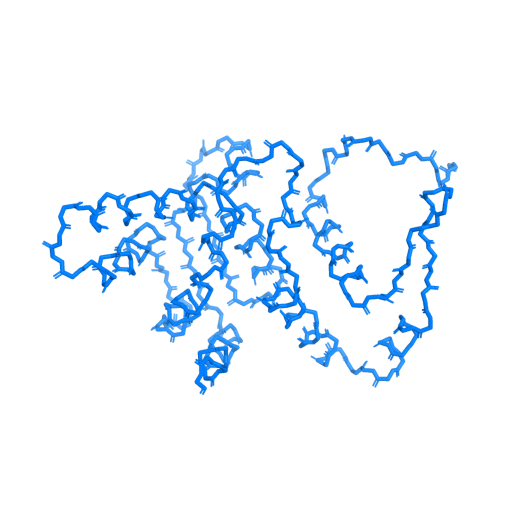LA A N 1
ATOM 781 C CA . ALA A 1 98 ? 12.190 -7.671 -0.488 1.00 95.56 98 ALA A CA 1
ATOM 782 C C . ALA A 1 98 ? 13.570 -7.777 -1.155 1.00 95.56 98 ALA A C 1
ATOM 784 O O . ALA A 1 98 ? 14.549 -8.019 -0.463 1.00 95.56 98 ALA A O 1
ATOM 785 N N . GLY A 1 99 ? 13.693 -7.568 -2.467 1.00 94.94 99 GLY A N 1
ATOM 786 C CA . GLY A 1 99 ? 14.974 -7.509 -3.178 1.00 94.94 99 GLY A CA 1
ATOM 787 C C . GLY A 1 99 ? 15.737 -6.198 -2.965 1.00 94.94 99 GLY A C 1
ATOM 788 O O . GLY A 1 99 ? 16.963 -6.188 -3.004 1.00 94.94 99 GLY A O 1
ATOM 789 N N . CYS A 1 100 ? 15.034 -5.103 -2.671 1.00 96.56 100 CYS A N 1
ATOM 790 C CA . CYS A 1 100 ? 15.638 -3.786 -2.475 1.00 96.56 100 CYS A CA 1
ATOM 791 C C . CYS A 1 100 ? 16.439 -3.672 -1.163 1.00 96.56 100 CYS A C 1
ATOM 793 O O . CYS A 1 100 ? 16.074 -4.226 -0.118 1.00 96.56 100 CYS A O 1
ATOM 795 N N . GLU A 1 101 ? 17.503 -2.875 -1.189 1.00 97.62 101 GLU A N 1
ATOM 796 C CA . GLU A 1 101 ? 18.295 -2.513 -0.018 1.00 97.62 101 GLU A CA 1
ATOM 797 C C . GLU A 1 101 ? 17.642 -1.358 0.765 1.00 97.62 101 GLU A C 1
ATOM 799 O O . GLU A 1 101 ? 17.164 -0.385 0.170 1.00 97.62 101 GLU A O 1
ATOM 804 N N . PRO A 1 102 ? 17.594 -1.425 2.111 1.00 97.75 102 PRO A N 1
ATOM 805 C CA . PRO A 1 102 ? 16.967 -0.376 2.905 1.00 97.75 102 PRO A CA 1
ATOM 806 C C . PRO A 1 102 ? 17.675 0.979 2.787 1.00 97.75 102 PRO A C 1
ATOM 808 O O . PRO A 1 102 ? 18.861 1.093 3.088 1.00 97.75 102 PRO A O 1
ATOM 811 N N . GLY A 1 103 ? 16.915 2.032 2.484 1.00 95.31 103 GLY A N 1
ATOM 812 C CA . GLY A 1 103 ? 17.414 3.407 2.362 1.00 95.31 103 GLY A CA 1
ATOM 813 C C . GLY A 1 103 ? 17.983 3.767 0.988 1.00 95.31 103 GLY A C 1
ATOM 814 O O . GLY A 1 103 ? 18.157 4.954 0.714 1.00 95.31 103 GLY A O 1
ATOM 815 N N . GLU A 1 104 ? 18.200 2.787 0.109 1.00 97.44 104 GLU A N 1
ATOM 816 C CA . GLU A 1 104 ? 18.549 3.042 -1.288 1.00 97.44 104 GLU A CA 1
ATOM 817 C C . GLU A 1 104 ? 17.327 3.558 -2.058 1.00 97.44 104 GLU A C 1
ATOM 819 O O . GLU A 1 104 ? 16.176 3.266 -1.709 1.00 97.44 104 GLU A O 1
ATOM 824 N N . THR A 1 105 ? 17.574 4.379 -3.078 1.00 97.56 105 THR A N 1
ATOM 825 C CA . THR A 1 105 ? 16.520 4.963 -3.918 1.00 97.56 105 THR A CA 1
ATOM 826 C C . THR A 1 105 ? 16.478 4.258 -5.263 1.00 97.56 105 THR A C 1
ATOM 828 O O . THR A 1 105 ? 17.471 4.234 -5.984 1.00 97.56 105 THR A O 1
ATOM 831 N N . TYR A 1 106 ? 15.300 3.756 -5.617 1.00 96.81 106 TYR A N 1
ATOM 832 C CA . TYR A 1 106 ? 15.056 2.998 -6.837 1.00 96.81 106 TYR A CA 1
ATOM 833 C C . TYR A 1 106 ? 14.130 3.759 -7.776 1.00 96.81 106 TYR A C 1
ATOM 835 O O . TYR A 1 106 ? 13.185 4.418 -7.327 1.00 96.81 106 TYR A O 1
ATOM 843 N N . LEU A 1 107 ? 14.375 3.660 -9.083 1.00 94.69 107 LEU A N 1
ATOM 844 C CA . LEU A 1 107 ? 13.518 4.262 -10.099 1.00 94.69 107 LEU A CA 1
ATOM 845 C C . LEU A 1 107 ? 12.298 3.372 -10.328 1.00 94.69 107 LEU A C 1
ATOM 847 O O . LEU A 1 107 ? 12.397 2.264 -10.842 1.00 94.69 107 LEU A O 1
ATOM 851 N N . PHE A 1 108 ? 11.118 3.881 -9.970 1.00 91.81 108 PHE A N 1
ATOM 852 C CA . PHE A 1 108 ? 9.897 3.076 -9.890 1.00 91.81 108 PHE A CA 1
ATOM 853 C C . PHE A 1 108 ? 9.547 2.385 -11.212 1.00 91.81 108 PHE A C 1
ATOM 855 O O . PHE A 1 108 ? 9.166 1.220 -11.226 1.00 91.81 108 PHE A O 1
ATOM 862 N N . LYS A 1 109 ? 9.704 3.100 -12.333 1.00 88.31 109 LYS A N 1
ATOM 863 C CA . LYS A 1 109 ? 9.448 2.535 -13.661 1.00 88.31 109 LYS A CA 1
ATOM 864 C C . LYS A 1 109 ? 10.463 1.469 -14.053 1.00 88.31 109 LYS A C 1
ATOM 866 O O . LYS A 1 109 ? 10.080 0.526 -14.721 1.00 88.31 109 LYS A O 1
ATOM 871 N N . GLU A 1 110 ? 11.730 1.625 -13.685 1.00 91.31 110 GLU A N 1
ATOM 872 C CA . GLU A 1 110 ? 12.778 0.678 -14.080 1.00 91.31 110 GLU A CA 1
ATOM 873 C C . GLU A 1 110 ? 12.603 -0.652 -13.349 1.00 91.31 110 GLU A C 1
ATOM 875 O O . GLU A 1 110 ? 12.540 -1.693 -13.997 1.00 91.31 110 GLU A O 1
ATOM 880 N N . GLU A 1 111 ? 12.381 -0.600 -12.036 1.00 92.06 111 GLU A N 1
ATOM 881 C CA . GLU A 1 111 ? 12.105 -1.784 -11.214 1.00 92.06 111 GLU A CA 1
ATOM 882 C C . GLU A 1 111 ? 10.832 -2.515 -11.659 1.00 92.06 111 GLU A C 1
ATOM 884 O O . GLU A 1 111 ? 10.809 -3.738 -11.794 1.00 92.06 111 GLU A O 1
ATOM 889 N N . LEU A 1 112 ? 9.760 -1.767 -11.946 1.00 87.62 112 LEU A N 1
ATOM 890 C CA . LEU A 1 112 ? 8.516 -2.359 -12.429 1.00 87.62 112 LEU A CA 1
ATOM 891 C C . LEU A 1 112 ? 8.674 -2.949 -13.838 1.00 87.62 112 LEU A C 1
ATOM 893 O O . LEU A 1 112 ? 8.128 -4.016 -14.108 1.00 87.62 112 LEU A O 1
ATOM 897 N N . ASN A 1 113 ? 9.422 -2.284 -14.726 1.00 86.44 113 ASN A N 1
ATOM 898 C CA . ASN A 1 113 ? 9.733 -2.820 -16.052 1.00 86.44 113 ASN A CA 1
ATOM 899 C C . ASN A 1 113 ? 10.491 -4.138 -15.932 1.00 86.44 113 ASN A C 1
ATOM 901 O O . ASN A 1 113 ? 10.146 -5.089 -16.624 1.00 86.44 113 ASN A O 1
ATOM 905 N N . GLN A 1 114 ? 11.499 -4.198 -15.061 1.00 87.00 114 GLN A N 1
ATOM 906 C CA . GLN A 1 114 ? 12.264 -5.416 -14.838 1.00 87.00 114 GLN A CA 1
ATOM 907 C C . GLN A 1 114 ? 11.357 -6.546 -14.338 1.00 87.00 114 GLN A C 1
ATOM 909 O O . GLN A 1 114 ? 11.345 -7.615 -14.946 1.00 87.00 114 GLN A O 1
ATOM 914 N N . LEU A 1 115 ? 10.522 -6.278 -13.328 1.00 86.62 115 LEU A N 1
ATOM 915 C CA . LEU A 1 115 ? 9.547 -7.244 -12.818 1.00 86.62 115 LEU A CA 1
ATOM 916 C C . LEU A 1 115 ? 8.620 -7.768 -13.923 1.00 86.62 115 LEU A C 1
ATOM 918 O O . LEU A 1 115 ? 8.389 -8.968 -14.034 1.00 86.62 115 LEU A O 1
ATOM 922 N N . CYS A 1 116 ? 8.091 -6.874 -14.761 1.00 83.94 116 CYS A N 1
ATOM 923 C CA . CYS A 1 116 ? 7.171 -7.251 -15.831 1.00 83.94 116 CYS A CA 1
ATOM 924 C C . CYS A 1 116 ? 7.879 -8.001 -16.975 1.00 83.94 116 CYS A C 1
ATOM 926 O O . CYS A 1 116 ? 7.251 -8.830 -17.630 1.00 83.94 116 CYS A O 1
ATOM 928 N N . MET A 1 117 ? 9.166 -7.736 -17.223 1.00 82.19 117 MET A N 1
ATOM 929 C CA . MET A 1 117 ? 9.967 -8.446 -18.229 1.00 82.19 117 MET A CA 1
ATOM 930 C C . MET A 1 117 ? 10.361 -9.854 -17.778 1.00 82.19 117 MET A C 1
ATOM 932 O O . MET A 1 117 ? 10.406 -10.754 -18.609 1.00 82.19 117 MET A O 1
ATOM 936 N N . GLU A 1 118 ? 10.596 -10.070 -16.482 1.00 83.62 118 GLU A N 1
ATOM 937 C CA . GLU A 1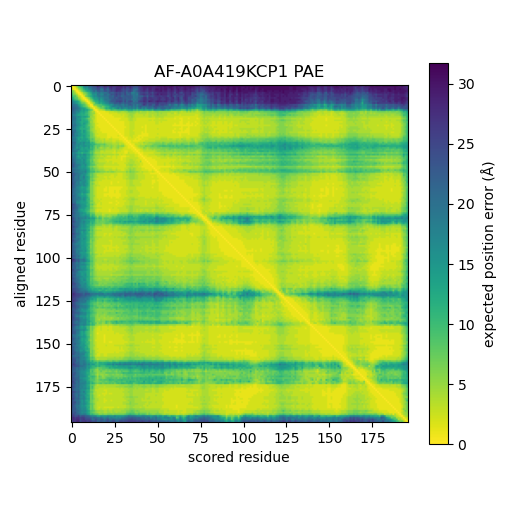 118 ? 10.857 -11.404 -15.916 1.00 83.62 118 GLU A CA 1
ATOM 938 C C . GLU A 1 118 ? 9.668 -12.367 -16.090 1.00 83.62 118 GLU A C 1
ATOM 940 O O . GLU A 1 118 ? 9.846 -13.584 -16.070 1.00 83.62 118 GLU A O 1
ATOM 945 N N . LEU A 1 119 ? 8.462 -11.831 -16.307 1.00 74.69 119 LEU A N 1
ATOM 946 C CA . LEU A 1 119 ? 7.241 -12.600 -16.557 1.00 74.69 119 LEU A CA 1
ATOM 947 C C . LEU A 1 119 ? 7.030 -12.962 -18.037 1.00 74.69 119 LEU A C 1
ATOM 949 O O . LEU A 1 119 ? 6.154 -13.770 -18.338 1.00 74.69 119 LEU A O 1
ATOM 953 N N . VAL A 1 120 ? 7.805 -12.385 -18.962 1.00 79.56 120 VAL A N 1
ATOM 954 C CA . VAL A 1 120 ? 7.690 -12.655 -20.404 1.00 79.56 120 VAL A CA 1
ATOM 955 C C . VAL A 1 120 ? 8.590 -13.834 -20.769 1.00 79.56 120 VAL A C 1
ATOM 957 O O . VAL A 1 120 ? 9.806 -13.766 -20.593 1.00 79.56 120 VAL A O 1
ATOM 960 N N . THR A 1 121 ? 8.020 -14.912 -21.320 1.00 73.81 121 THR A N 1
ATOM 961 C CA . THR A 1 121 ? 8.783 -16.126 -21.677 1.00 73.81 121 THR A CA 1
ATOM 962 C C . THR A 1 121 ? 9.163 -16.211 -23.157 1.00 73.81 121 THR A C 1
ATOM 964 O O . THR A 1 121 ? 9.957 -17.071 -23.542 1.00 73.81 121 THR A O 1
ATOM 967 N N . GLY A 1 122 ? 8.687 -15.270 -23.980 1.00 70.94 122 GLY A N 1
ATOM 968 C CA . GLY A 1 122 ? 9.218 -15.007 -25.323 1.00 70.94 122 GLY A CA 1
ATOM 969 C C . GLY A 1 122 ? 8.172 -14.797 -26.416 1.00 70.94 122 GLY A C 1
ATOM 970 O O . GLY A 1 122 ? 8.547 -14.731 -27.588 1.00 70.94 122 GLY A O 1
ATOM 971 N N . THR A 1 123 ? 6.884 -14.708 -26.076 1.00 79.06 123 THR A N 1
ATOM 972 C CA . THR A 1 123 ? 5.819 -14.464 -27.063 1.00 79.06 123 THR A CA 1
ATOM 973 C C . THR A 1 123 ? 5.451 -12.979 -27.169 1.00 79.06 123 THR A C 1
ATOM 975 O O . THR A 1 123 ? 5.603 -12.211 -26.220 1.00 79.06 123 THR A O 1
ATOM 978 N N . GLU A 1 124 ? 4.963 -12.559 -28.341 1.00 79.19 124 GLU A N 1
ATOM 979 C CA . GLU A 1 124 ? 4.504 -11.180 -28.577 1.00 79.19 124 GLU A CA 1
ATOM 980 C C . GLU A 1 124 ? 3.276 -10.830 -27.715 1.00 79.19 124 GLU A C 1
ATOM 982 O O . GLU A 1 124 ? 3.200 -9.730 -27.169 1.00 79.19 124 GLU A O 1
ATOM 987 N N . ASP A 1 125 ? 2.367 -11.787 -27.512 1.00 82.12 125 ASP A N 1
ATOM 988 C CA . ASP A 1 125 ? 1.179 -11.611 -26.669 1.00 82.12 125 ASP A CA 1
ATOM 989 C C . ASP A 1 125 ? 1.551 -11.375 -25.192 1.00 82.12 125 ASP A C 1
ATOM 991 O O . ASP A 1 125 ? 1.024 -10.456 -24.565 1.00 82.12 125 ASP A O 1
ATOM 995 N N . GLU A 1 126 ? 2.520 -12.121 -24.646 1.00 79.56 126 GLU A N 1
ATOM 996 C CA . GLU A 1 126 ? 3.030 -11.903 -23.280 1.00 79.56 126 GLU A CA 1
ATOM 997 C C . GLU A 1 126 ? 3.671 -10.521 -23.115 1.00 79.56 126 GLU A C 1
ATOM 999 O O . GLU A 1 126 ? 3.549 -9.894 -22.060 1.00 79.56 126 GLU A O 1
ATOM 1004 N N . PHE A 1 127 ? 4.348 -10.023 -24.152 1.00 80.31 127 PHE A N 1
ATOM 1005 C CA . PHE A 1 127 ? 4.928 -8.684 -24.131 1.00 80.31 127 PHE A CA 1
ATOM 1006 C C . PHE A 1 127 ? 3.841 -7.600 -24.075 1.00 80.31 127 PHE A C 1
ATOM 1008 O O . PHE A 1 127 ? 3.943 -6.657 -23.285 1.00 80.31 127 PHE A O 1
ATOM 1015 N N . ILE A 1 128 ? 2.772 -7.744 -24.864 1.00 81.88 128 ILE A N 1
ATOM 1016 C CA . ILE A 1 128 ? 1.625 -6.825 -24.825 1.00 81.88 128 ILE A CA 1
ATOM 1017 C C . ILE A 1 128 ? 0.941 -6.880 -23.453 1.00 81.88 128 ILE A C 1
ATOM 1019 O O . ILE A 1 128 ? 0.657 -5.831 -22.866 1.00 81.88 128 ILE A O 1
ATOM 1023 N N . ASP A 1 129 ? 0.723 -8.076 -22.910 1.00 81.81 129 ASP A N 1
ATOM 1024 C CA . ASP A 1 129 ? 0.126 -8.250 -21.584 1.00 81.81 129 ASP A CA 1
ATOM 1025 C C . ASP A 1 129 ? 0.989 -7.622 -20.478 1.00 81.81 129 ASP A C 1
ATOM 1027 O O . ASP A 1 129 ? 0.459 -6.941 -19.596 1.00 81.81 129 ASP A O 1
ATOM 1031 N N . SER A 1 130 ? 2.314 -7.752 -20.570 1.00 83.25 130 SER A N 1
ATOM 1032 C CA . SER A 1 130 ? 3.288 -7.108 -19.679 1.00 83.25 130 SER A CA 1
ATOM 1033 C C . SER A 1 130 ? 3.190 -5.574 -19.719 1.00 83.25 130 SER A C 1
ATOM 1035 O O . SER A 1 130 ? 3.164 -4.914 -18.675 1.00 83.25 130 SER A O 1
ATOM 1037 N N . MET A 1 131 ? 3.018 -4.979 -20.907 1.00 82.06 131 MET A N 1
ATOM 1038 C CA . MET A 1 131 ? 2.790 -3.533 -21.042 1.00 82.06 131 MET A CA 1
ATOM 1039 C C . MET A 1 131 ? 1.466 -3.078 -20.410 1.00 82.06 131 MET A C 1
ATOM 1041 O O . MET A 1 131 ? 1.416 -2.021 -19.773 1.00 82.06 131 MET A O 1
ATOM 1045 N N . ILE A 1 132 ? 0.390 -3.855 -20.574 1.00 82.69 132 ILE A N 1
ATOM 1046 C CA . ILE A 1 132 ? -0.917 -3.554 -19.965 1.00 82.69 132 ILE A CA 1
ATOM 1047 C C . ILE A 1 132 ? -0.815 -3.627 -18.439 1.00 82.69 132 ILE A C 1
ATOM 1049 O O . ILE A 1 132 ? -1.305 -2.743 -17.735 1.00 82.69 132 ILE A O 1
ATOM 1053 N N . LEU A 1 133 ? -0.135 -4.648 -17.931 1.00 82.06 133 LEU A N 1
ATOM 1054 C CA . LEU A 1 133 ? 0.068 -4.867 -16.506 1.00 82.06 133 LEU A CA 1
ATOM 1055 C C . LEU A 1 133 ? 0.864 -3.729 -15.864 1.00 82.06 133 LEU A C 1
ATOM 1057 O O . LEU A 1 133 ? 0.463 -3.172 -14.843 1.00 82.06 133 LEU A O 1
ATOM 1061 N N . MET A 1 134 ? 1.940 -3.297 -16.517 1.00 83.50 134 MET A N 1
ATOM 1062 C CA . MET A 1 134 ? 2.697 -2.116 -16.115 1.00 83.50 134 MET A CA 1
ATOM 1063 C C . MET A 1 134 ? 1.810 -0.862 -16.047 1.00 83.50 134 MET A C 1
ATOM 1065 O O . MET A 1 134 ? 1.924 -0.070 -15.106 1.00 83.50 134 MET A O 1
ATOM 1069 N N . ALA A 1 135 ? 0.898 -0.683 -17.008 1.00 82.31 135 ALA A N 1
ATOM 1070 C CA . ALA A 1 135 ? -0.051 0.425 -16.981 1.00 82.31 135 ALA A CA 1
ATOM 1071 C C . ALA A 1 135 ? -0.991 0.345 -15.765 1.00 82.31 135 ALA A C 1
ATOM 1073 O O . ALA A 1 135 ? -1.168 1.365 -15.105 1.00 82.31 135 ALA A O 1
ATOM 1074 N N . ASP A 1 136 ? -1.503 -0.839 -15.408 1.00 83.44 136 ASP A N 1
ATOM 1075 C CA . ASP A 1 136 ? -2.346 -1.042 -14.213 1.00 83.44 136 ASP A CA 1
ATOM 1076 C C . ASP A 1 136 ? -1.612 -0.696 -12.898 1.00 83.44 136 ASP A C 1
ATOM 1078 O O . ASP A 1 136 ? -2.221 -0.226 -11.929 1.00 83.44 136 ASP A O 1
ATOM 1082 N N . PHE A 1 137 ? -0.291 -0.892 -12.859 1.00 83.00 137 PHE A N 1
ATOM 1083 C CA . PHE A 1 137 ? 0.554 -0.560 -11.709 1.00 83.00 137 PHE A CA 1
ATOM 1084 C C . PHE A 1 137 ? 0.889 0.932 -11.605 1.00 83.00 137 PHE A C 1
ATOM 1086 O O . PHE A 1 137 ? 0.884 1.493 -10.505 1.00 83.00 137 PHE A O 1
ATOM 1093 N N . ILE A 1 138 ? 1.172 1.583 -12.737 1.00 81.44 138 ILE A N 1
ATOM 1094 C CA . ILE A 1 138 ? 1.516 3.016 -12.801 1.00 81.44 138 ILE A CA 1
ATOM 1095 C C . ILE A 1 138 ? 0.258 3.897 -12.719 1.00 81.44 138 ILE A C 1
ATOM 1097 O O . ILE A 1 138 ? 0.316 5.031 -12.231 1.00 81.44 138 ILE A O 1
ATOM 1101 N N . VAL A 1 139 ? -0.869 3.386 -13.212 1.00 75.75 139 VAL A N 1
ATOM 1102 C CA . VAL A 1 139 ? -2.159 4.067 -13.338 1.00 75.75 139 VAL A CA 1
ATOM 1103 C C . VAL A 1 139 ? -3.229 3.120 -12.802 1.00 75.75 139 VAL A C 1
ATOM 1105 O O . VAL A 1 139 ? -3.807 2.321 -13.531 1.00 75.75 139 VAL A O 1
ATOM 1108 N N . GLY A 1 140 ? -3.493 3.196 -11.501 1.00 83.69 140 GLY A N 1
ATOM 1109 C CA . GLY A 1 140 ? -4.491 2.337 -10.882 1.00 83.69 140 GLY A CA 1
ATOM 1110 C C . GLY A 1 140 ? -4.320 2.214 -9.380 1.00 83.69 140 GLY A C 1
ATOM 1111 O O . GLY A 1 140 ? -3.633 3.009 -8.731 1.00 83.69 140 GLY A O 1
ATOM 1112 N N . VAL A 1 141 ? -4.948 1.180 -8.823 1.00 88.94 141 VAL A N 1
ATOM 1113 C CA . VAL A 1 141 ? -5.021 0.964 -7.374 1.00 88.94 141 VAL A CA 1
ATOM 1114 C C . VAL A 1 141 ? -3.658 0.916 -6.699 1.00 88.94 141 VAL A C 1
ATOM 1116 O O . VAL A 1 141 ? -3.519 1.399 -5.575 1.00 88.94 141 VAL A O 1
ATOM 1119 N N . PHE A 1 142 ? -2.644 0.380 -7.379 1.00 91.31 142 PHE A N 1
ATOM 1120 C CA . PHE A 1 142 ? -1.331 0.216 -6.782 1.00 91.31 142 PHE A CA 1
ATOM 1121 C C . PHE A 1 142 ? -0.674 1.568 -6.486 1.00 91.31 142 PHE A C 1
ATOM 1123 O O . PHE A 1 142 ? -0.410 1.887 -5.325 1.00 91.31 142 PHE A O 1
ATOM 1130 N N . ALA A 1 143 ? -0.489 2.404 -7.509 1.00 89.62 143 ALA A N 1
ATOM 1131 C CA . ALA A 1 143 ? 0.071 3.740 -7.339 1.00 89.62 143 ALA A CA 1
ATOM 1132 C C . ALA A 1 143 ? -0.853 4.680 -6.542 1.00 89.62 143 ALA A C 1
ATOM 1134 O O . ALA A 1 143 ? -0.375 5.481 -5.735 1.00 89.62 143 ALA A O 1
ATOM 1135 N N . GLU A 1 144 ? -2.173 4.596 -6.742 1.00 88.19 144 GLU A N 1
ATOM 1136 C CA . GLU A 1 144 ? -3.128 5.516 -6.112 1.00 88.19 144 GLU A CA 1
ATOM 1137 C C . GLU A 1 144 ? -3.363 5.212 -4.625 1.00 88.19 144 GLU A C 1
ATOM 1139 O O . GLU A 1 144 ? -3.552 6.142 -3.832 1.00 88.19 144 GLU A O 1
ATOM 1144 N N . ARG A 1 145 ? -3.392 3.930 -4.235 1.00 90.06 145 ARG A N 1
ATOM 1145 C CA . ARG A 1 145 ? -3.857 3.493 -2.906 1.00 90.06 145 ARG A CA 1
ATOM 1146 C C . ARG A 1 145 ? -2.840 2.644 -2.159 1.00 90.06 145 ARG A C 1
ATOM 1148 O O . ARG A 1 145 ? -2.595 2.929 -0.989 1.00 90.06 145 ARG A O 1
ATOM 1155 N N . ILE A 1 146 ? -2.219 1.664 -2.814 1.00 93.81 146 ILE A N 1
ATOM 1156 C CA . ILE A 1 146 ? -1.311 0.723 -2.138 1.00 93.81 146 ILE A CA 1
ATOM 1157 C C . ILE A 1 146 ? 0.013 1.391 -1.765 1.00 93.81 146 ILE A C 1
ATOM 1159 O O . ILE A 1 146 ? 0.385 1.363 -0.597 1.00 93.81 146 ILE A O 1
ATOM 1163 N N . MET A 1 147 ? 0.684 2.077 -2.694 1.00 93.88 147 MET A N 1
ATOM 1164 C CA . MET A 1 147 ? 1.929 2.808 -2.411 1.00 93.88 147 MET A CA 1
ATOM 1165 C C . MET A 1 147 ? 1.764 3.830 -1.264 1.00 93.88 147 MET A C 1
ATOM 1167 O O . MET A 1 147 ? 2.548 3.795 -0.310 1.00 93.88 147 MET A O 1
ATOM 1171 N N . PRO A 1 148 ? 0.720 4.691 -1.255 1.00 92.00 148 PRO A N 1
ATOM 1172 C CA . PRO A 1 148 ? 0.411 5.538 -0.103 1.00 92.00 148 PRO A CA 1
ATOM 1173 C C . PRO A 1 148 ? 0.149 4.779 1.198 1.00 92.00 148 PRO A C 1
ATOM 1175 O O . PRO A 1 148 ? 0.596 5.237 2.248 1.00 92.00 148 PRO A O 1
ATOM 1178 N N . ALA A 1 149 ? -0.557 3.646 1.156 1.00 94.19 149 ALA A N 1
ATOM 1179 C CA . ALA A 1 149 ? -0.818 2.847 2.349 1.00 94.19 149 ALA A CA 1
ATOM 1180 C C . ALA A 1 149 ? 0.475 2.234 2.909 1.00 94.19 149 ALA A C 1
ATOM 1182 O O . ALA A 1 149 ? 0.726 2.333 4.107 1.00 94.19 149 ALA A O 1
ATOM 1183 N N . LEU A 1 150 ? 1.349 1.695 2.053 1.00 96.31 150 LEU A N 1
ATOM 1184 C CA . L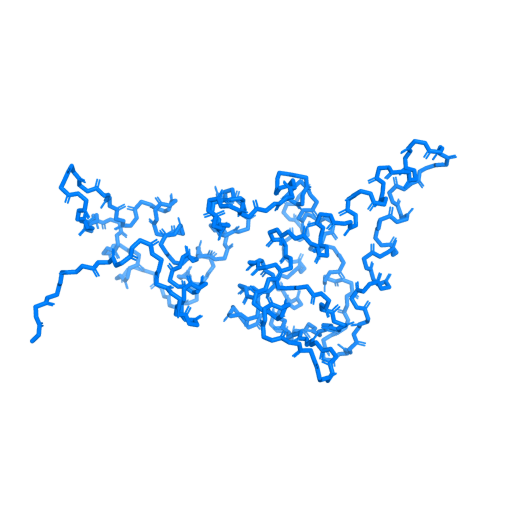EU A 1 150 ? 2.666 1.182 2.448 1.00 96.31 150 LEU A CA 1
ATOM 1185 C C . LEU A 1 150 ? 3.546 2.283 3.059 1.00 96.31 150 LEU A C 1
ATOM 1187 O O . LEU A 1 150 ? 4.215 2.046 4.069 1.00 96.31 150 LEU A O 1
ATOM 1191 N N . LYS A 1 151 ? 3.489 3.503 2.511 1.00 95.38 151 LYS A N 1
ATOM 1192 C CA . LYS A 1 151 ? 4.132 4.681 3.110 1.00 95.38 151 LYS A CA 1
ATOM 1193 C C . LYS A 1 151 ? 3.542 5.033 4.471 1.00 95.38 151 LYS A C 1
ATOM 1195 O O . LYS A 1 151 ? 4.286 5.286 5.414 1.00 95.38 151 LYS A O 1
ATOM 1200 N N . PHE A 1 152 ? 2.220 5.001 4.603 1.00 92.62 152 PHE A N 1
ATOM 1201 C CA . PHE A 1 152 ? 1.539 5.257 5.872 1.00 92.62 152 PHE A CA 1
ATOM 1202 C C . PHE A 1 152 ? 1.904 4.223 6.950 1.00 92.62 152 PHE A C 1
ATOM 1204 O O . PHE A 1 152 ? 2.136 4.586 8.100 1.00 92.62 152 PHE A O 1
ATOM 1211 N N . PHE A 1 153 ? 2.041 2.949 6.575 1.00 94.69 153 PHE A N 1
ATOM 1212 C CA . PHE A 1 153 ? 2.539 1.887 7.456 1.00 94.69 153 PHE A CA 1
ATOM 1213 C C . PHE A 1 153 ? 4.049 1.986 7.755 1.00 94.69 153 PHE A C 1
ATOM 1215 O O . PHE A 1 153 ? 4.578 1.172 8.511 1.00 94.69 153 PHE A O 1
ATOM 1222 N N . GLY A 1 154 ? 4.756 2.970 7.189 1.00 95.94 154 GLY A N 1
ATOM 1223 C CA . GLY A 1 154 ? 6.190 3.174 7.401 1.00 95.94 154 GLY A CA 1
ATOM 1224 C C . GLY A 1 154 ? 7.069 2.108 6.741 1.00 95.94 154 GLY A C 1
ATOM 1225 O O . GLY A 1 154 ? 8.212 1.902 7.161 1.00 95.94 154 GLY A O 1
ATOM 1226 N N . LEU A 1 155 ? 6.548 1.404 5.734 1.00 97.88 155 LEU A N 1
ATOM 1227 C CA . LEU A 1 155 ? 7.255 0.318 5.049 1.00 97.88 155 LEU A CA 1
ATOM 1228 C C . LEU A 1 155 ? 8.161 0.840 3.932 1.00 97.88 155 LEU A C 1
ATOM 1230 O O . LEU A 1 155 ? 9.236 0.296 3.695 1.00 97.88 155 LEU A O 1
ATOM 1234 N N . LEU A 1 156 ? 7.761 1.923 3.277 1.00 98.00 156 LEU A N 1
ATOM 1235 C CA . LEU A 1 156 ? 8.538 2.553 2.217 1.00 98.00 156 LEU A CA 1
ATOM 1236 C C . LEU A 1 156 ? 8.317 4.062 2.199 1.00 98.00 156 LEU A C 1
ATOM 1238 O O . LEU A 1 156 ? 7.401 4.577 2.839 1.00 98.00 156 LEU A O 1
ATOM 1242 N N . ASP A 1 157 ? 9.137 4.762 1.432 1.00 97.50 157 ASP A N 1
ATOM 1243 C CA . ASP A 1 157 ? 8.859 6.115 0.976 1.00 97.50 157 ASP A CA 1
ATOM 1244 C C . ASP A 1 157 ? 8.835 6.151 -0.555 1.00 97.50 157 ASP A C 1
ATOM 1246 O O . ASP A 1 157 ? 9.373 5.265 -1.218 1.00 97.50 157 ASP A O 1
ATOM 1250 N N . PHE A 1 158 ? 8.184 7.159 -1.123 1.00 95.38 158 PHE A N 1
ATOM 1251 C CA . PHE A 1 158 ? 8.153 7.395 -2.559 1.00 95.38 158 PHE A CA 1
ATOM 1252 C C . PHE A 1 158 ? 7.901 8.867 -2.868 1.00 95.38 158 PHE A C 1
ATOM 1254 O O . PHE A 1 158 ? 7.331 9.615 -2.060 1.00 95.38 158 PHE A O 1
ATOM 1261 N N . GLY A 1 159 ? 8.277 9.264 -4.081 1.00 92.12 159 GLY A N 1
ATOM 1262 C CA . GLY A 1 159 ? 8.141 10.639 -4.534 1.00 92.12 159 GLY A CA 1
ATOM 1263 C C . GLY A 1 159 ? 7.778 10.781 -6.003 1.00 92.12 159 GLY A C 1
ATOM 1264 O O . GLY A 1 159 ? 7.785 9.836 -6.793 1.00 92.12 159 GLY A O 1
ATOM 1265 N N . PHE A 1 160 ? 7.458 12.021 -6.356 1.00 91.12 160 PHE A N 1
ATOM 1266 C CA . PHE A 1 160 ? 7.109 12.453 -7.703 1.00 91.12 160 PHE A CA 1
ATOM 1267 C C . PHE A 1 160 ? 8.177 13.426 -8.221 1.00 91.12 160 PHE A C 1
ATOM 1269 O O . PHE A 1 160 ? 8.844 14.076 -7.412 1.00 91.12 160 PHE A O 1
ATOM 1276 N N . PRO A 1 161 ? 8.327 13.585 -9.547 1.00 85.88 161 PRO A N 1
ATOM 1277 C CA . PRO A 1 161 ? 9.153 14.646 -10.111 1.00 85.88 161 PRO A CA 1
ATOM 1278 C C . PRO A 1 161 ? 8.694 16.028 -9.629 1.00 85.88 161 PRO A C 1
ATOM 1280 O O . PRO A 1 161 ? 7.494 16.264 -9.447 1.00 85.88 161 PRO A O 1
ATOM 1283 N N . ALA A 1 162 ? 9.640 16.956 -9.476 1.00 80.06 162 ALA A N 1
ATOM 1284 C CA . ALA A 1 162 ? 9.330 18.346 -9.156 1.00 80.06 162 ALA A CA 1
ATOM 1285 C C . ALA A 1 162 ? 8.394 18.967 -10.215 1.00 80.06 162 ALA A C 1
ATOM 1287 O O . ALA A 1 162 ? 8.498 18.668 -11.403 1.00 80.06 162 ALA A O 1
ATOM 1288 N N . GLY A 1 163 ? 7.473 19.835 -9.783 1.00 76.69 163 GLY A N 1
ATOM 1289 C CA . GLY A 1 163 ? 6.563 20.558 -10.685 1.00 76.69 163 GLY A CA 1
ATOM 1290 C C . GLY A 1 163 ? 5.344 19.766 -11.182 1.00 76.69 163 GLY A C 1
ATOM 1291 O O . GLY A 1 163 ? 4.608 20.254 -12.037 1.00 76.69 163 GLY A O 1
ATOM 1292 N N . ARG A 1 164 ? 5.090 18.559 -10.656 1.00 77.75 164 ARG A N 1
ATOM 1293 C CA . ARG A 1 164 ? 3.855 17.806 -10.934 1.00 77.75 164 ARG A CA 1
ATOM 1294 C C . ARG A 1 164 ? 2.620 18.534 -10.402 1.00 77.75 164 ARG A C 1
ATOM 1296 O O . ARG A 1 164 ? 2.609 19.019 -9.275 1.00 77.75 164 ARG A O 1
ATOM 1303 N N . ASN A 1 165 ? 1.546 18.527 -11.195 1.00 82.31 165 ASN A N 1
ATOM 1304 C CA . ASN A 1 165 ? 0.252 19.027 -10.737 1.00 82.31 165 ASN A CA 1
ATOM 1305 C C . ASN A 1 165 ? -0.331 18.139 -9.623 1.00 82.31 165 ASN A C 1
ATOM 1307 O O . ASN A 1 165 ? -0.124 16.921 -9.599 1.00 82.31 165 ASN A O 1
ATOM 1311 N N . GLU A 1 166 ? -1.102 18.755 -8.725 1.00 76.94 166 GLU A N 1
ATOM 1312 C CA . GLU A 1 166 ? -1.700 18.064 -7.579 1.00 76.94 166 GLU A CA 1
ATOM 1313 C C . GLU A 1 166 ? -2.599 16.902 -7.990 1.00 76.94 166 GLU A C 1
ATOM 1315 O O . GLU A 1 166 ? -2.616 15.881 -7.312 1.00 76.94 166 GLU A O 1
ATOM 1320 N N . TYR A 1 167 ? -3.328 17.026 -9.102 1.00 75.19 167 TYR A N 1
ATOM 1321 C CA . TYR A 1 167 ? -4.204 15.964 -9.590 1.00 75.19 167 TYR A CA 1
ATOM 1322 C C . TYR A 1 167 ? -3.428 14.669 -9.861 1.00 75.19 167 TYR A C 1
ATOM 1324 O O . TYR A 1 167 ? -3.849 13.598 -9.430 1.00 75.19 167 TYR A O 1
ATOM 1332 N N . SER A 1 168 ? -2.267 14.764 -10.512 1.00 75.44 168 SER A N 1
ATOM 1333 C CA . SER A 1 168 ? -1.413 13.609 -10.808 1.00 75.44 168 SER A CA 1
ATOM 1334 C C . SER A 1 168 ? -0.898 12.967 -9.525 1.00 75.44 168 SER A C 1
ATOM 1336 O O . SER A 1 168 ? -1.006 11.758 -9.350 1.00 75.44 168 SER A O 1
ATOM 1338 N N . VAL A 1 169 ? -0.414 13.783 -8.585 1.00 77.69 169 VAL A N 1
ATOM 1339 C CA . VAL A 1 169 ? 0.049 13.317 -7.267 1.00 77.69 169 VAL A CA 1
ATOM 1340 C C . VAL A 1 169 ? -1.091 12.618 -6.505 1.00 77.69 169 VAL A C 1
ATOM 1342 O O . VAL A 1 169 ? -0.911 11.544 -5.919 1.00 77.69 169 VAL A O 1
ATOM 1345 N N . ARG A 1 170 ? -2.305 13.178 -6.577 1.00 73.31 170 ARG A N 1
ATOM 1346 C CA . ARG A 1 170 ? -3.534 12.631 -5.979 1.00 73.31 170 ARG A CA 1
ATOM 1347 C C . ARG A 1 170 ? -4.050 11.349 -6.628 1.00 73.31 170 ARG A C 1
ATOM 1349 O O . ARG A 1 170 ? -4.838 10.664 -5.983 1.00 73.31 170 ARG A O 1
ATOM 1356 N N . HIS A 1 171 ? -3.562 10.962 -7.795 1.00 73.38 171 HIS A N 1
ATOM 1357 C CA . HIS A 1 171 ? -3.902 9.671 -8.401 1.00 73.38 171 HIS A CA 1
ATOM 1358 C C . HIS A 1 171 ? -2.699 8.722 -8.479 1.00 73.38 171 HIS A C 1
ATOM 1360 O O . HIS A 1 171 ? -2.759 7.684 -9.122 1.00 73.38 171 HIS A O 1
ATOM 1366 N N . GLY A 1 172 ? -1.579 9.067 -7.828 1.00 72.31 172 GLY A N 1
ATOM 1367 C CA . GLY A 1 172 ? -0.355 8.264 -7.909 1.00 72.31 172 GLY A CA 1
ATOM 1368 C C . GLY A 1 172 ? 0.323 8.327 -9.281 1.00 72.31 172 GLY A C 1
ATOM 1369 O O . GLY A 1 172 ? 1.305 7.633 -9.524 1.00 72.31 172 GLY A O 1
ATOM 1370 N N . TYR A 1 173 ? -0.150 9.186 -10.185 1.00 80.38 173 TYR A N 1
ATOM 1371 C CA . TYR A 1 173 ? 0.339 9.242 -11.551 1.00 80.38 173 TYR A CA 1
ATOM 1372 C C . TYR A 1 173 ? 1.758 9.790 -11.601 1.00 80.38 173 TYR A C 1
ATOM 1374 O O . TYR A 1 173 ? 2.017 10.978 -11.380 1.00 80.38 173 TYR A O 1
ATOM 1382 N N . GLY A 1 174 ? 2.672 8.896 -11.971 1.00 81.31 174 GLY A N 1
ATOM 1383 C CA . GLY A 1 174 ? 4.076 9.202 -12.180 1.00 81.31 174 GLY A CA 1
ATOM 1384 C C . GLY A 1 174 ? 4.893 9.308 -10.910 1.00 81.31 174 GLY A C 1
ATOM 1385 O O . GLY A 1 174 ? 5.698 10.237 -10.801 1.00 81.31 174 GLY A O 1
ATOM 1386 N N . ILE A 1 175 ? 4.704 8.358 -9.993 1.00 90.00 175 ILE A N 1
ATOM 1387 C CA . ILE A 1 175 ? 5.735 8.008 -9.013 1.00 90.00 175 ILE A CA 1
ATOM 1388 C C . ILE A 1 175 ? 7.059 7.842 -9.773 1.00 90.00 175 ILE A C 1
ATOM 1390 O O . ILE A 1 175 ? 7.132 7.108 -10.761 1.00 90.00 175 ILE A O 1
ATOM 1394 N N . ALA A 1 176 ? 8.073 8.598 -9.360 1.00 91.88 176 ALA A N 1
ATOM 1395 C CA . ALA A 1 176 ? 9.395 8.578 -9.980 1.00 91.88 176 ALA A CA 1
ATOM 1396 C C . ALA A 1 176 ? 10.313 7.578 -9.291 1.00 91.88 176 ALA A C 1
ATOM 1398 O O . ALA A 1 176 ? 11.027 6.833 -9.956 1.00 91.88 176 ALA A O 1
ATOM 1399 N N . TRP A 1 177 ? 10.281 7.569 -7.963 1.00 95.12 177 TRP A N 1
ATOM 1400 C CA . TRP A 1 177 ? 11.193 6.789 -7.151 1.00 95.12 177 TRP A CA 1
ATOM 1401 C C . TRP A 1 177 ? 10.505 6.259 -5.901 1.00 95.12 177 TRP A C 1
ATOM 1403 O O . TRP A 1 177 ? 9.503 6.828 -5.452 1.00 95.12 177 TRP A O 1
ATOM 1413 N N . PHE A 1 178 ? 11.077 5.203 -5.332 1.00 97.31 178 PHE A N 1
ATOM 1414 C CA . PHE A 1 178 ? 10.733 4.691 -4.009 1.00 97.31 178 PHE A CA 1
ATOM 1415 C C . PHE A 1 178 ? 11.988 4.247 -3.244 1.00 97.31 178 PHE A C 1
ATOM 1417 O O . PHE A 1 178 ? 13.054 4.071 -3.830 1.00 97.31 178 PHE A O 1
ATOM 1424 N N . SER A 1 179 ? 11.863 4.099 -1.927 1.00 98.19 179 SER A N 1
ATOM 1425 C CA . SER A 1 179 ? 12.905 3.572 -1.042 1.00 98.19 179 SER A CA 1
ATOM 1426 C C . SER A 1 179 ? 12.278 2.718 0.052 1.00 98.19 179 SER A C 1
ATOM 1428 O O . SER A 1 179 ? 11.241 3.086 0.607 1.00 98.19 179 SER A O 1
ATOM 1430 N N . ILE A 1 180 ? 12.889 1.581 0.379 1.00 98.38 180 ILE A N 1
ATOM 1431 C CA . ILE A 1 180 ? 12.378 0.660 1.400 1.00 98.38 180 ILE A CA 1
ATOM 1432 C C . ILE A 1 180 ? 12.954 1.020 2.770 1.00 98.38 180 ILE A C 1
ATOM 1434 O O . ILE A 1 180 ? 14.150 1.270 2.923 1.00 98.38 180 ILE A O 1
ATOM 1438 N N . SER A 1 181 ? 12.112 1.036 3.805 1.00 98.12 181 SER A N 1
ATOM 1439 C CA . SER A 1 181 ? 12.582 1.264 5.174 1.00 98.12 181 SER A CA 1
ATOM 1440 C C . SER A 1 181 ? 13.188 -0.017 5.765 1.00 98.12 181 SER A C 1
ATOM 1442 O O . SER A 1 181 ? 12.857 -1.132 5.364 1.00 98.12 181 SER A O 1
ATOM 1444 N N . L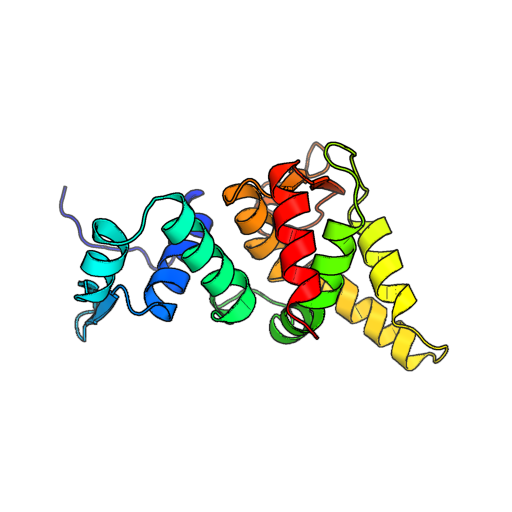YS A 1 182 ? 14.037 0.102 6.798 1.00 97.88 182 LYS A N 1
ATOM 1445 C CA . LYS A 1 182 ? 14.565 -1.079 7.521 1.00 97.88 182 LYS A CA 1
ATOM 1446 C C . LYS A 1 182 ? 13.456 -1.960 8.103 1.00 97.88 182 LYS A C 1
ATOM 1448 O O . LYS A 1 182 ? 13.638 -3.164 8.258 1.00 97.88 182 LYS A O 1
ATOM 1453 N N . PHE A 1 183 ? 12.338 -1.347 8.488 1.00 96.38 183 PHE A N 1
ATOM 1454 C CA . PHE A 1 183 ? 11.164 -2.070 8.959 1.00 96.38 183 PHE A CA 1
ATOM 1455 C C . PHE A 1 183 ? 10.409 -2.710 7.789 1.00 96.38 183 PHE A C 1
ATOM 1457 O O . PHE A 1 183 ? 10.070 -3.886 7.872 1.00 96.38 183 PHE A O 1
ATOM 1464 N N . GLY A 1 184 ? 10.252 -1.976 6.685 1.00 97.06 184 GLY A N 1
ATOM 1465 C CA . GLY A 1 184 ? 9.688 -2.456 5.427 1.00 97.06 184 GLY A CA 1
ATOM 1466 C C . GLY A 1 184 ? 10.344 -3.725 4.924 1.00 97.06 184 GLY A C 1
ATOM 1467 O O . GLY A 1 184 ? 9.647 -4.707 4.710 1.00 97.06 184 GLY A O 1
ATOM 1468 N N . LYS A 1 185 ? 11.678 -3.745 4.838 1.00 96.94 185 LYS A N 1
ATOM 1469 C CA . LYS A 1 185 ? 12.447 -4.920 4.402 1.00 96.94 185 LYS A CA 1
ATOM 1470 C C . LYS A 1 185 ? 12.050 -6.184 5.166 1.00 96.94 185 LYS A C 1
ATOM 1472 O O . LYS A 1 185 ? 11.626 -7.155 4.559 1.00 96.94 185 LYS A O 1
ATOM 1477 N N . LYS A 1 186 ? 12.049 -6.119 6.503 1.00 95.69 186 LYS A N 1
ATOM 1478 C CA . LYS A 1 186 ? 11.653 -7.249 7.363 1.00 95.69 186 LYS A CA 1
ATOM 1479 C C . LYS A 1 186 ? 10.223 -7.718 7.103 1.00 95.69 186 LYS A C 1
ATOM 1481 O O . LYS A 1 186 ? 9.937 -8.902 7.222 1.00 95.69 186 LYS A O 1
ATOM 1486 N N . ILE A 1 187 ? 9.318 -6.784 6.823 1.00 96.00 187 ILE A N 1
ATOM 1487 C CA . ILE A 1 187 ? 7.922 -7.094 6.526 1.00 96.00 187 ILE A CA 1
ATOM 1488 C C . ILE A 1 187 ? 7.801 -7.755 5.150 1.00 96.00 187 ILE A C 1
ATOM 1490 O O . ILE A 1 187 ? 7.138 -8.783 5.045 1.00 96.00 187 ILE A O 1
ATOM 1494 N N . PHE A 1 188 ? 8.452 -7.214 4.119 1.00 96.19 188 PHE A N 1
ATOM 1495 C CA . PHE A 1 188 ? 8.406 -7.778 2.771 1.00 96.19 188 PHE A CA 1
ATOM 1496 C C . PHE A 1 188 ? 9.055 -9.162 2.705 1.00 96.19 188 PHE A C 1
ATOM 1498 O O . PHE A 1 188 ? 8.453 -10.055 2.118 1.00 96.19 188 PHE A O 1
ATOM 1505 N N . ASP A 1 189 ? 10.171 -9.391 3.406 1.00 93.94 189 ASP A N 1
ATOM 1506 C CA . ASP A 1 189 ? 10.787 -10.722 3.526 1.00 93.94 189 ASP A CA 1
ATOM 1507 C C . ASP A 1 189 ? 9.775 -11.761 4.055 1.00 93.94 189 ASP A C 1
ATOM 1509 O O . ASP A 1 189 ? 9.646 -12.861 3.522 1.00 93.94 189 ASP A O 1
ATOM 1513 N N . VAL A 1 190 ? 8.982 -11.400 5.073 1.00 92.25 190 VAL A N 1
ATOM 1514 C CA . VAL A 1 190 ? 7.934 -12.280 5.625 1.00 92.25 190 VAL A CA 1
ATOM 1515 C C . VAL A 1 190 ? 6.782 -12.492 4.641 1.00 92.25 190 VAL A C 1
ATOM 1517 O O . VAL A 1 190 ? 6.253 -13.601 4.559 1.00 92.25 190 VAL A O 1
ATOM 1520 N N . LEU A 1 191 ? 6.373 -11.452 3.910 1.00 89.69 191 LEU A N 1
ATOM 1521 C CA . LEU A 1 191 ? 5.290 -11.550 2.928 1.00 89.69 191 LEU A CA 1
ATOM 1522 C C . LEU A 1 191 ? 5.659 -12.474 1.762 1.00 89.69 191 LEU A C 1
ATOM 1524 O O . LEU A 1 191 ? 4.803 -13.236 1.322 1.00 89.69 191 LEU A O 1
ATOM 1528 N N . VAL A 1 192 ? 6.922 -12.473 1.329 1.00 88.19 192 VAL A N 1
ATOM 1529 C CA . VAL A 1 192 ? 7.428 -13.398 0.300 1.00 88.19 192 VAL A CA 1
ATOM 1530 C C . VAL A 1 192 ? 7.318 -14.855 0.753 1.00 88.19 192 VAL A C 1
ATOM 1532 O O . VAL A 1 192 ? 6.903 -15.716 -0.016 1.00 88.19 192 VAL A O 1
ATOM 1535 N N . HIS A 1 193 ? 7.635 -15.146 2.015 1.00 66.19 193 HIS A N 1
ATOM 1536 C CA . HIS A 1 193 ? 7.603 -16.514 2.539 1.00 66.19 193 HIS A CA 1
ATOM 1537 C C . HIS A 1 193 ? 6.194 -17.089 2.757 1.00 66.19 193 HIS A C 1
ATOM 1539 O O . HIS A 1 193 ? 6.073 -18.290 2.983 1.00 66.19 193 HIS A O 1
ATOM 1545 N N . LYS A 1 194 ? 5.136 -16.269 2.704 1.00 59.28 194 LYS A N 1
ATOM 1546 C CA . LYS A 1 194 ? 3.742 -16.714 2.885 1.00 59.28 194 LYS A CA 1
ATOM 1547 C C . LYS A 1 194 ? 3.076 -17.253 1.609 1.00 59.28 194 LYS A C 1
ATOM 1549 O O . LYS A 1 194 ? 1.960 -17.752 1.706 1.00 59.28 194 LYS A O 1
ATOM 1554 N N . GLU A 1 195 ? 3.705 -17.137 0.439 1.00 51.78 195 GLU A N 1
ATOM 1555 C CA . GLU A 1 195 ? 3.122 -17.563 -0.848 1.00 51.78 195 GLU A CA 1
ATOM 1556 C C . GLU A 1 195 ? 3.567 -18.962 -1.327 1.00 51.78 195 GLU A C 1
ATOM 1558 O O . GLU A 1 195 ? 3.309 -19.340 -2.471 1.00 51.78 195 GLU A O 1
ATOM 1563 N N . HIS A 1 196 ? 4.193 -19.746 -0.443 1.00 36.59 196 HIS A N 1
ATOM 1564 C CA . HIS A 1 196 ? 4.491 -21.174 -0.617 1.00 36.59 196 HIS A CA 1
ATOM 1565 C C . HIS A 1 196 ? 3.670 -22.031 0.353 1.00 36.59 196 HIS A C 1
ATOM 1567 O O . HIS A 1 196 ? 3.532 -23.243 0.072 1.00 36.59 196 HIS A O 1
#

Sequence (196 aa):
SSPEELKSTANQPDSRVIHLFYNLGRTLGLFIVSERNTLEVTQRIELFKKTLSPKEQFVVLLDAMWNETRWGAFLAPDSGGRPERAQAMRGDVARLFAGCEPGETYLFKEELNQLCMELVTGTEDEFIDSMILMADFIVGVFAERIMPALKFFGLLDFGFPAGRNEYSVRHGYGIAWFSISKFGKKIFDVLVHKEH

Foldseek 3Di:
DDPDDPDPDDPDPCLLVCLLCVQLCVLQVQWDQDPVRDTGGDVVVVCLVPVDDPVRNLVSSVCSCLPRGQLCSSDDPPADADSVLVSVCSLLVLVLLLPADAPDKDFPLVSLLVSLVVQDPDDPVSVVVSVSSSCRCQRHSNLQHVQVVCVVSVQKDWDADPPDDPVCNNRSHHTGIMGGHPVNNVVSVVSNVVPD

Solvent-accessible surface area (backbone atoms only — not comparable to full-atom values): 10974 Å² total; per-residue (Å²): 132,85,94,79,76,86,58,98,74,65,92,45,90,57,43,63,60,52,39,45,52,50,48,44,33,48,72,72,42,27,36,47,72,46,99,83,75,43,84,42,76,37,76,51,39,52,48,49,66,74,71,39,52,74,68,52,43,48,51,53,53,50,47,33,54,74,72,71,37,63,57,54,70,60,46,61,96,85,60,67,68,51,34,69,62,51,54,71,42,47,58,62,50,26,43,52,52,39,70,52,59,63,73,46,81,42,50,42,61,60,57,51,49,50,59,40,51,74,71,42,91,79,52,71,68,45,49,53,51,32,55,53,50,51,44,26,40,47,46,16,41,42,30,44,42,46,52,54,48,39,34,72,73,54,26,32,50,71,46,60,61,87,91,64,57,67,69,39,64,70,41,22,46,58,55,44,33,35,29,33,26,74,62,19,35,60,51,22,50,54,56,44,67,71,80,116